Protein AF-W4LY08-F1 (afdb_monomer_lite)

Sequence (299 aa):
MLPADIDEPLLIDAHLRKEWGTWKTGLGLQMGVMNPPFSLEHNGPAWTPRYTLSPSVLNSWLWEEGRLVGLEIEWWRTVASGWRVNLLGGMGFGPDQFGHLLAVRGWVYSDFLSGINSNLPLPNSDPDVPVFDERDHRPAVYFWLTLRDPHKLGSLRLGYFDNLGDQSTFGVWHTRLGTVGLTLHPFSKLDIITQYMIGEALHDPCPCDVRFQAVYVLLSLHHRGHRLSARYDWFRTRDLDRPPDYRDRGDGVTLAYLFEVGLHHRFAVEYIVVDSHHDQPFNAEPSSDGWQVSYRFRY

pLDDT: mean 89.08, std 12.65, range [33.78, 98.62]

Radius of gyration: 19.64 Å; chains: 1; bounding box: 47×40×58 Å

Foldseek 3Di:
DPDPPPPDDFAQDDKDKDWDDDPAWTKMKMFFKDQDPQDPQQPDPVSQGDAFRWDFLVVQLSQAQGIWGWMKMKIWHQDPQRKIKIKMKIKGAFNQLRCVQCLQVNTDTDSDGGGQQDFQDGPPPDDTHRSGDGFPPQIKIKMKMKIADNVNQKIKMKMKIWRVWDQVTPNGKTKIKIKIKMWGCNDVFKIKIKMKMWIWIDHPPDQSTKTKIKMKIKIWGDDDQKIWMKMKMWIAIWRPRDPPTGAKTKMKMKIKIWGDDDPFKIKMKMKMKMAMDGPDPPDPPGIDIDIDIDIGTDD

Secondary structure (DSSP, 8-state):
---TTTTSPP---EEEEEEEE-SSEEEEEEEEEE--TT-SS--SGGG--SS-SSPPHHHHHHHHH--EEEEEEEEEEE-TTS-EEEEEEEEEE-BTTTTHHHHHH----------TT-EEPPGGGPPPEESSB-SS---EEEEEEEEE-TTSSEEEEEEEEE----TTSTT-EEEEEEEEEEEEEEETTEEEEEEEEEEEEEESSSS--EEEEEEEEEEEEEETTEEEEEEEEEEEEEESSSSS--SEEEEEEEEEEEEEETTTEEEEEEEEEEEEEE-STT----EEEEEEEEEEE--

Structure (mmCIF, N/CA/C/O backbone):
data_AF-W4LY08-F1
#
_entry.id   AF-W4LY08-F1
#
loop_
_atom_site.group_PDB
_atom_site.id
_atom_site.type_symbol
_atom_site.label_atom_id
_atom_site.label_alt_id
_atom_site.label_comp_id
_atom_site.label_asym_id
_atom_site.label_entity_id
_atom_site.label_seq_id
_atom_site.pdbx_PDB_ins_code
_atom_site.Cartn_x
_atom_site.Cartn_y
_atom_site.Cartn_z
_atom_site.occupancy
_atom_site.B_iso_or_equiv
_atom_site.auth_seq_id
_atom_site.auth_comp_id
_atom_site.auth_asym_id
_atom_site.auth_atom_id
_atom_site.pdbx_PDB_model_num
ATOM 1 N N . MET A 1 1 ? 2.186 -18.460 -18.775 1.00 34.38 1 MET A N 1
ATOM 2 C CA . MET A 1 1 ? 3.424 -19.164 -18.382 1.00 34.38 1 MET A CA 1
ATOM 3 C C . MET A 1 1 ? 3.422 -19.156 -16.864 1.00 34.38 1 MET A C 1
ATOM 5 O O . MET A 1 1 ? 3.268 -18.077 -16.313 1.00 34.38 1 MET A O 1
ATOM 9 N N . LEU A 1 2 ? 3.405 -20.309 -16.191 1.00 33.78 2 LEU A N 1
ATOM 10 C CA . LEU A 1 2 ? 3.525 -20.321 -14.725 1.00 33.78 2 LEU A CA 1
ATOM 11 C C . LEU A 1 2 ? 4.946 -19.832 -14.378 1.00 33.78 2 LEU A C 1
ATOM 13 O O . LEU A 1 2 ? 5.870 -20.292 -15.054 1.00 33.78 2 LEU A O 1
ATOM 17 N N . PRO A 1 3 ? 5.136 -18.906 -13.420 1.00 42.84 3 PRO A N 1
ATOM 18 C CA . PRO A 1 3 ? 6.469 -18.440 -13.040 1.00 42.84 3 PRO A CA 1
ATOM 19 C C . PRO A 1 3 ? 7.335 -19.618 -12.584 1.00 42.84 3 PRO A C 1
ATOM 21 O O . PRO A 1 3 ? 6.825 -20.557 -11.973 1.00 42.84 3 PRO A O 1
ATOM 24 N N . ALA A 1 4 ? 8.633 -19.573 -12.880 1.00 49.47 4 ALA A N 1
ATOM 25 C CA . ALA A 1 4 ? 9.588 -20.642 -12.576 1.00 49.47 4 ALA A CA 1
ATOM 26 C C . ALA A 1 4 ? 9.877 -20.830 -11.066 1.00 49.47 4 ALA A C 1
ATOM 28 O O . ALA A 1 4 ? 10.565 -21.776 -10.697 1.00 49.47 4 ALA A O 1
ATOM 29 N N . ASP A 1 5 ? 9.303 -19.991 -10.197 1.00 51.28 5 ASP A N 1
ATOM 30 C CA . ASP A 1 5 ? 9.665 -19.861 -8.776 1.00 51.28 5 ASP A CA 1
ATOM 31 C C . ASP A 1 5 ? 8.765 -20.647 -7.795 1.00 51.28 5 ASP A C 1
ATOM 33 O O . ASP A 1 5 ? 8.753 -20.365 -6.599 1.00 51.28 5 ASP A O 1
ATOM 37 N N . ILE A 1 6 ? 7.986 -21.643 -8.242 1.00 53.31 6 ILE A N 1
ATOM 38 C CA . ILE A 1 6 ? 7.051 -22.366 -7.342 1.00 53.31 6 ILE A CA 1
ATOM 39 C C . ILE A 1 6 ? 7.789 -23.259 -6.310 1.00 53.31 6 ILE A C 1
ATOM 41 O O . ILE A 1 6 ? 7.186 -23.675 -5.320 1.00 53.31 6 ILE A O 1
ATOM 45 N N . ASP A 1 7 ? 9.091 -23.513 -6.487 1.00 58.72 7 ASP A N 1
ATOM 46 C CA . ASP A 1 7 ? 9.844 -24.476 -5.668 1.00 58.72 7 ASP A CA 1
ATOM 47 C C . ASP A 1 7 ? 10.716 -23.856 -4.556 1.00 58.72 7 ASP A C 1
ATOM 49 O O . ASP A 1 7 ? 11.193 -24.589 -3.684 1.00 58.72 7 ASP A O 1
ATOM 53 N N . GLU A 1 8 ? 10.902 -22.530 -4.515 1.00 77.50 8 GLU A N 1
ATOM 54 C CA . GLU A 1 8 ? 11.700 -21.874 -3.468 1.00 77.50 8 GLU A CA 1
ATOM 55 C C . GLU A 1 8 ? 10.827 -21.185 -2.404 1.00 77.50 8 GLU A C 1
ATOM 57 O O . GLU A 1 8 ? 9.847 -20.508 -2.724 1.00 77.50 8 GLU A O 1
ATOM 62 N N . PRO A 1 9 ? 11.155 -21.320 -1.103 1.00 86.19 9 PRO A N 1
ATOM 63 C CA . PRO A 1 9 ? 10.426 -20.613 -0.061 1.00 86.19 9 PRO A CA 1
ATOM 64 C C . PRO A 1 9 ? 10.615 -19.097 -0.207 1.00 86.19 9 PRO A C 1
ATOM 66 O O . PRO A 1 9 ? 11.736 -18.586 -0.207 1.00 86.19 9 PRO A O 1
ATOM 69 N N . LEU A 1 10 ? 9.503 -18.364 -0.270 1.00 88.25 10 LEU A N 1
ATOM 70 C CA . LEU A 1 10 ? 9.517 -16.904 -0.307 1.00 88.25 10 LEU A CA 1
ATOM 71 C C . LEU A 1 10 ? 9.756 -16.323 1.092 1.00 88.25 10 LEU A C 1
ATOM 73 O O . LEU A 1 10 ? 9.004 -16.588 2.036 1.00 88.25 10 LEU A O 1
ATOM 77 N N . LEU A 1 11 ? 10.778 -15.480 1.222 1.00 90.25 11 LEU A N 1
ATOM 78 C CA . LEU A 1 11 ? 11.044 -14.714 2.434 1.00 90.25 11 LEU A CA 1
ATOM 79 C C . LEU A 1 11 ? 10.241 -13.407 2.398 1.00 90.25 11 LEU A C 1
ATOM 81 O O . LEU A 1 11 ? 10.675 -12.401 1.841 1.00 90.25 11 LEU A O 1
ATOM 85 N N . ILE A 1 12 ? 9.044 -13.444 2.985 1.00 87.44 12 ILE A N 1
ATOM 86 C CA . ILE A 1 12 ? 8.109 -12.304 3.018 1.00 87.44 12 ILE A CA 1
ATOM 87 C C . ILE A 1 12 ? 8.498 -11.269 4.077 1.00 87.44 12 ILE A C 1
ATOM 89 O O . ILE A 1 12 ? 8.365 -10.066 3.864 1.00 87.44 12 ILE A O 1
ATOM 93 N N . ASP A 1 13 ? 8.908 -11.741 5.252 1.00 87.88 13 ASP A N 1
ATOM 94 C CA . ASP A 1 13 ? 9.140 -10.906 6.424 1.00 87.88 13 ASP A CA 1
ATOM 95 C C . ASP A 1 13 ? 10.078 -11.636 7.397 1.00 87.88 13 ASP A C 1
ATOM 97 O O . ASP A 1 13 ? 9.893 -12.823 7.682 1.00 87.88 13 ASP A O 1
ATOM 101 N N . ALA A 1 14 ? 11.089 -10.931 7.899 1.00 92.75 14 ALA A N 1
ATOM 102 C CA . ALA A 1 14 ? 11.988 -11.407 8.943 1.00 92.75 14 ALA A CA 1
ATOM 103 C C . ALA A 1 14 ? 12.613 -10.213 9.656 1.00 92.75 14 ALA A C 1
ATOM 105 O O . ALA A 1 14 ? 13.552 -9.595 9.152 1.00 92.75 14 ALA A O 1
ATOM 106 N N . HIS A 1 15 ? 12.121 -9.912 10.855 1.00 94.25 15 HIS A N 1
ATOM 107 C CA . HIS A 1 15 ? 12.574 -8.760 11.618 1.00 94.25 15 HIS A CA 1
ATOM 108 C C . HIS A 1 15 ? 12.722 -9.047 13.111 1.00 94.25 15 HIS A C 1
ATOM 110 O O . HIS A 1 15 ? 12.081 -9.926 13.689 1.00 94.25 15 HIS A O 1
ATOM 116 N N . LEU A 1 16 ? 13.558 -8.239 13.755 1.00 96.75 16 LEU A N 1
ATOM 117 C CA . LEU A 1 16 ? 13.654 -8.121 15.202 1.00 96.75 16 LEU A CA 1
ATOM 118 C C . LEU A 1 16 ? 13.025 -6.799 15.612 1.00 96.75 16 LEU A C 1
ATOM 120 O O . LEU A 1 16 ? 13.393 -5.752 15.084 1.00 96.75 16 LEU A O 1
ATOM 124 N N . ARG A 1 17 ? 12.104 -6.838 16.575 1.00 96.19 17 ARG A N 1
ATOM 125 C CA . ARG A 1 17 ? 11.443 -5.648 17.113 1.00 96.19 17 ARG A CA 1
ATOM 126 C C . ARG A 1 17 ? 11.619 -5.577 18.621 1.00 96.19 17 ARG A C 1
ATOM 128 O O . ARG A 1 17 ? 11.417 -6.562 19.330 1.00 96.19 17 ARG A O 1
ATOM 135 N N . LYS A 1 18 ? 11.975 -4.396 19.116 1.00 98.06 18 LYS A N 1
ATOM 136 C CA . LYS A 1 18 ? 12.048 -4.085 20.541 1.00 98.06 18 LYS A CA 1
ATOM 137 C C . LYS A 1 18 ? 11.231 -2.843 20.841 1.00 98.06 18 LYS A C 1
ATOM 139 O O . LYS A 1 18 ? 11.389 -1.818 20.192 1.00 98.06 18 LYS A O 1
ATOM 144 N N . GLU A 1 19 ? 10.391 -2.940 21.861 1.00 98.06 19 GLU A N 1
ATOM 145 C CA . GLU A 1 19 ? 9.530 -1.852 22.308 1.00 98.06 19 GLU A CA 1
ATOM 146 C C . GLU A 1 19 ? 9.853 -1.448 23.744 1.00 98.06 19 GLU A C 1
ATOM 148 O O . GLU A 1 19 ? 10.171 -2.278 24.599 1.00 98.06 19 GLU A O 1
ATOM 153 N N . TRP A 1 20 ? 9.732 -0.154 24.011 1.00 98.50 20 TRP A N 1
ATOM 154 C CA . TRP A 1 20 ? 9.870 0.449 25.325 1.00 98.50 20 TRP A CA 1
ATOM 155 C C . TRP A 1 20 ? 8.662 1.331 25.618 1.00 98.50 20 TRP A C 1
ATOM 157 O O . TRP A 1 20 ? 8.203 2.083 24.761 1.00 98.50 20 TRP A O 1
ATOM 167 N N . GLY A 1 21 ? 8.190 1.307 26.863 1.00 97.56 21 GLY A N 1
ATOM 168 C CA . GLY A 1 21 ? 7.128 2.187 27.342 1.00 97.56 21 GLY A CA 1
ATOM 169 C C . GLY A 1 21 ? 5.846 1.442 27.698 1.00 97.56 21 GLY A C 1
ATOM 170 O O . GLY A 1 21 ? 5.868 0.346 28.247 1.00 97.56 21 GLY A O 1
ATOM 171 N N . THR A 1 22 ? 4.714 2.090 27.452 1.00 96.50 22 THR A N 1
ATOM 172 C CA . THR A 1 22 ? 3.372 1.633 27.828 1.00 96.50 22 THR A CA 1
ATOM 173 C C . THR A 1 22 ? 2.423 1.754 26.643 1.00 96.50 22 THR A C 1
ATOM 175 O O . THR A 1 22 ? 2.733 2.386 25.635 1.00 96.50 22 THR A O 1
ATOM 178 N N . TRP A 1 23 ? 1.194 1.268 26.797 1.00 91.00 23 TRP A N 1
ATOM 179 C CA . TRP A 1 23 ? 0.143 1.467 25.797 1.00 91.00 23 TRP A CA 1
ATOM 180 C C . TRP A 1 23 ? -0.169 2.949 25.503 1.00 91.00 23 TRP A C 1
ATOM 182 O O . TRP A 1 23 ? -0.670 3.261 24.423 1.00 91.00 23 TRP A O 1
ATOM 192 N N . LYS A 1 24 ? 0.115 3.864 26.448 1.00 95.69 24 LYS A N 1
ATOM 193 C CA . LYS A 1 24 ? -0.101 5.310 26.278 1.00 95.69 24 LYS A CA 1
ATOM 194 C C . LYS A 1 24 ? 1.059 6.010 25.604 1.00 95.69 24 LYS A C 1
ATOM 196 O O . LYS A 1 24 ? 0.833 7.021 24.962 1.00 95.69 24 LYS A O 1
ATOM 201 N N . THR A 1 25 ? 2.289 5.570 25.813 1.00 98.19 25 THR A N 1
ATOM 202 C CA . THR A 1 25 ? 3.461 6.250 25.261 1.00 98.19 25 THR A CA 1
ATOM 203 C C . THR A 1 25 ? 4.625 5.294 25.193 1.00 98.19 25 THR A C 1
ATOM 205 O O . THR A 1 25 ? 4.840 4.541 26.143 1.00 98.19 25 THR A O 1
ATOM 208 N N . GLY A 1 26 ? 5.393 5.358 24.117 1.00 98.31 26 GLY A N 1
ATOM 209 C CA . GLY A 1 26 ? 6.552 4.499 23.969 1.00 98.31 26 GLY A CA 1
ATOM 210 C C . GLY A 1 26 ? 7.293 4.701 22.662 1.00 98.31 26 GLY A C 1
ATOM 211 O O . GLY A 1 26 ? 6.968 5.594 21.876 1.00 98.31 26 GLY A O 1
ATOM 212 N N . LEU A 1 27 ? 8.320 3.878 22.506 1.00 98.56 27 LEU A N 1
ATOM 213 C CA . LEU A 1 27 ? 9.231 3.839 21.378 1.00 98.56 27 LEU A CA 1
ATOM 214 C C . LEU A 1 27 ? 9.392 2.382 20.938 1.00 98.56 27 LEU A C 1
ATOM 216 O O . LEU A 1 27 ? 9.514 1.496 21.781 1.00 98.56 27 LEU A O 1
ATOM 220 N N . GLY A 1 28 ? 9.418 2.140 19.639 1.00 98.12 28 GLY A N 1
ATOM 221 C CA . GLY A 1 28 ? 9.710 0.865 19.010 1.00 98.12 28 GLY A CA 1
ATOM 222 C C . GLY A 1 28 ? 10.907 1.030 18.089 1.00 98.12 28 GLY A C 1
ATOM 223 O O . GLY A 1 28 ? 11.038 2.052 17.422 1.00 98.12 28 GLY A O 1
ATOM 224 N N . LEU A 1 29 ? 11.782 0.036 18.077 1.00 98.06 29 LEU A N 1
ATOM 225 C CA . LEU A 1 29 ? 12.851 -0.108 17.100 1.00 98.06 29 LEU A CA 1
ATOM 226 C C . LEU A 1 29 ? 12.673 -1.463 16.426 1.00 98.06 29 LEU A C 1
ATOM 228 O O . LEU A 1 29 ? 12.531 -2.475 17.118 1.00 98.06 29 LEU A O 1
ATOM 232 N N . GLN A 1 30 ? 12.699 -1.477 15.103 1.00 96.44 30 GLN A N 1
ATOM 233 C CA . GLN A 1 30 ? 12.608 -2.684 14.298 1.00 96.44 30 GLN A CA 1
ATOM 234 C C . GLN A 1 30 ? 13.731 -2.716 13.265 1.00 96.44 30 GLN A C 1
ATOM 236 O O . GLN A 1 30 ? 14.136 -1.672 12.759 1.00 96.44 30 GLN A O 1
ATOM 241 N N . MET A 1 31 ? 14.252 -3.909 12.980 1.00 97.31 31 MET A N 1
ATOM 242 C CA . MET A 1 31 ? 15.250 -4.122 11.936 1.00 97.31 31 MET A CA 1
ATOM 243 C C . MET A 1 31 ? 15.051 -5.451 11.218 1.00 97.31 31 MET A C 1
ATOM 245 O O . MET A 1 31 ? 14.723 -6.440 11.876 1.00 97.31 31 MET A O 1
ATOM 249 N N . GLY A 1 32 ? 15.301 -5.496 9.911 1.00 96.31 32 GLY A N 1
ATOM 250 C CA . GLY A 1 32 ? 15.233 -6.723 9.115 1.00 96.31 32 GLY A CA 1
ATOM 251 C C . GLY A 1 32 ? 14.587 -6.527 7.747 1.00 96.31 32 GLY A C 1
ATOM 252 O O . GLY A 1 32 ? 14.614 -5.425 7.206 1.00 96.31 32 GLY A O 1
ATOM 253 N N . VAL A 1 33 ? 14.031 -7.610 7.200 1.00 93.88 33 VAL A N 1
ATOM 254 C CA . VAL A 1 33 ? 13.233 -7.627 5.965 1.00 93.88 33 VAL A CA 1
ATOM 255 C C . VAL A 1 33 ? 11.841 -7.116 6.288 1.00 93.88 33 VAL A C 1
ATOM 257 O O . VAL A 1 33 ? 11.175 -7.679 7.156 1.00 93.88 33 VAL A O 1
ATOM 260 N N . MET A 1 34 ? 11.427 -6.033 5.637 1.00 87.38 34 MET A N 1
ATOM 261 C CA . MET A 1 34 ? 10.241 -5.267 6.008 1.00 87.38 34 MET A CA 1
ATOM 262 C C . MET A 1 34 ? 9.459 -4.833 4.768 1.00 87.38 34 MET A C 1
ATOM 264 O O . MET A 1 34 ? 10.015 -4.633 3.687 1.00 87.38 34 MET A O 1
ATOM 268 N N . ASN A 1 35 ? 8.154 -4.659 4.962 1.00 83.94 35 ASN A N 1
ATOM 269 C CA . ASN A 1 35 ? 7.231 -4.142 3.959 1.00 83.94 35 ASN A CA 1
ATOM 270 C C . ASN A 1 35 ? 6.914 -2.684 4.298 1.00 83.94 35 ASN A C 1
ATOM 272 O O . ASN A 1 35 ? 6.545 -2.428 5.450 1.00 83.94 35 ASN A O 1
ATOM 276 N N . PRO A 1 36 ? 6.990 -1.735 3.346 1.00 78.25 36 PRO A N 1
ATOM 277 C CA . PRO A 1 36 ? 6.554 -0.370 3.594 1.00 78.25 36 PRO A CA 1
ATOM 278 C C . PRO A 1 36 ? 5.115 -0.357 4.152 1.00 78.25 36 PRO A C 1
ATOM 280 O O . PRO A 1 36 ? 4.197 -0.876 3.505 1.00 78.25 36 PRO A O 1
ATOM 283 N N . PRO A 1 37 ? 4.864 0.223 5.343 1.00 82.00 37 PRO A N 1
ATOM 284 C CA . PRO A 1 37 ? 3.612 0.042 6.091 1.00 82.00 37 PRO A CA 1
ATOM 285 C C . PRO A 1 37 ? 2.448 0.905 5.565 1.00 82.00 37 PRO A C 1
ATOM 287 O O . PRO A 1 37 ? 1.593 1.374 6.324 1.00 82.00 37 PRO A O 1
ATOM 290 N N . PHE A 1 38 ? 2.401 1.144 4.256 1.00 87.81 38 PHE A N 1
ATOM 291 C CA . PHE A 1 38 ? 1.435 2.039 3.623 1.00 87.81 38 PHE A CA 1
ATOM 292 C C . PHE A 1 38 ? 0.074 1.395 3.378 1.00 87.81 38 PHE A C 1
ATOM 294 O O . PHE A 1 38 ? -0.929 2.102 3.326 1.00 87.81 38 PHE A O 1
ATOM 301 N N . SER A 1 39 ? 0.005 0.071 3.266 1.00 90.94 39 SER A N 1
ATOM 302 C CA . SER A 1 39 ? -1.245 -0.631 2.971 1.00 90.94 39 SER A CA 1
ATOM 303 C C . SER A 1 39 ? -2.232 -0.596 4.143 1.00 90.94 39 SER A C 1
ATOM 305 O O . SER A 1 39 ? -1.884 -0.882 5.292 1.00 90.94 39 SER A O 1
ATOM 307 N N . LEU A 1 40 ? -3.497 -0.268 3.857 1.00 92.19 40 LEU A N 1
ATOM 308 C CA . LEU A 1 40 ? -4.592 -0.376 4.835 1.00 92.19 40 LEU A CA 1
ATOM 309 C C . LEU A 1 40 ? -5.350 -1.709 4.755 1.00 92.19 40 LEU A C 1
ATOM 311 O O . LEU A 1 40 ? -6.069 -2.060 5.695 1.00 92.19 40 LEU A O 1
ATOM 315 N N . GLU A 1 41 ? -5.214 -2.443 3.649 1.00 90.19 41 GLU A N 1
ATOM 316 C CA . GLU A 1 41 ? -5.999 -3.656 3.382 1.00 90.19 41 GLU A CA 1
ATOM 317 C C . GLU A 1 41 ? -5.316 -4.933 3.880 1.00 90.19 41 GLU A C 1
ATOM 319 O O . GLU A 1 41 ? -5.997 -5.873 4.297 1.00 90.19 41 GLU A O 1
ATOM 324 N N . HIS A 1 42 ? -3.983 -4.939 3.908 1.00 85.69 42 HIS A N 1
ATOM 325 C CA . HIS A 1 42 ? -3.150 -6.075 4.310 1.00 85.69 42 HIS A CA 1
ATOM 326 C C . HIS A 1 42 ? -2.964 -6.108 5.830 1.00 85.69 42 HIS A C 1
ATOM 328 O O . HIS A 1 42 ? -1.876 -5.920 6.366 1.00 85.69 42 HIS A O 1
ATOM 334 N N . ASN A 1 43 ? -4.074 -6.276 6.548 1.00 82.31 43 ASN A N 1
ATOM 335 C CA . ASN A 1 43 ? -4.115 -6.240 8.012 1.00 82.31 43 ASN A CA 1
ATOM 336 C C . ASN A 1 43 ? -4.481 -7.593 8.655 1.00 82.31 43 ASN A C 1
ATOM 338 O O . ASN A 1 43 ? -4.729 -7.658 9.862 1.00 82.31 43 ASN A O 1
ATOM 342 N N . GLY A 1 44 ? -4.547 -8.665 7.858 1.00 76.81 44 GLY A N 1
ATOM 343 C CA . GLY A 1 44 ? -4.769 -10.030 8.323 1.00 76.81 44 GLY A CA 1
ATOM 344 C C . GLY A 1 44 ? -3.476 -10.783 8.669 1.00 76.81 44 GLY A C 1
ATOM 345 O O . GLY A 1 44 ? -2.373 -10.263 8.500 1.00 76.81 44 GLY A O 1
ATOM 346 N N . PRO A 1 45 ? -3.594 -12.038 9.146 1.00 71.94 45 PRO A N 1
ATOM 347 C CA . PRO A 1 45 ? -2.444 -12.910 9.378 1.00 71.94 45 PRO A CA 1
ATOM 348 C C . PRO A 1 45 ? -1.627 -13.103 8.100 1.00 71.94 45 PRO A C 1
ATOM 350 O O . PRO A 1 45 ? -2.218 -13.234 7.021 1.00 71.94 45 PRO A O 1
ATOM 353 N N . ALA A 1 46 ? -0.297 -13.134 8.240 1.00 74.12 46 ALA A N 1
ATOM 354 C CA . ALA A 1 46 ? 0.647 -13.192 7.120 1.00 74.12 46 ALA A CA 1
ATOM 355 C C . ALA A 1 46 ? 0.340 -12.138 6.043 1.00 74.12 46 ALA A C 1
ATOM 357 O O . ALA A 1 46 ? 0.381 -12.426 4.853 1.00 74.12 46 ALA A O 1
ATOM 358 N N . TRP A 1 47 ? -0.062 -10.941 6.485 1.00 76.81 47 TRP A N 1
ATOM 359 C CA . TRP A 1 47 ? -0.371 -9.799 5.629 1.00 76.81 47 TRP A CA 1
ATOM 360 C C . TRP A 1 47 ? -1.537 -10.014 4.656 1.00 76.81 47 TRP A C 1
ATOM 362 O O . TRP A 1 47 ? -1.776 -9.191 3.788 1.00 76.81 47 TRP A O 1
ATOM 372 N N . THR A 1 48 ? -2.344 -11.064 4.822 1.00 81.50 48 THR A N 1
ATOM 373 C CA . THR A 1 48 ? -3.463 -11.320 3.902 1.00 81.50 48 THR A CA 1
ATOM 374 C C . THR A 1 48 ? -4.561 -10.247 3.996 1.00 81.50 48 THR A C 1
ATOM 376 O O . THR A 1 48 ? -4.868 -9.781 5.104 1.00 81.50 48 THR A O 1
ATOM 379 N N . PRO A 1 49 ? -5.214 -9.880 2.875 1.00 85.00 49 PRO A N 1
ATOM 380 C CA . PRO A 1 49 ? -6.372 -9.000 2.905 1.00 85.00 49 PRO A CA 1
ATOM 381 C C . PRO A 1 49 ? -7.493 -9.546 3.798 1.00 85.00 49 PRO A C 1
ATOM 383 O O . PRO A 1 49 ? -7.835 -10.737 3.808 1.00 85.00 49 PRO A O 1
ATOM 386 N N . ARG A 1 50 ? -8.077 -8.662 4.610 1.00 86.38 50 ARG A N 1
ATOM 387 C CA . ARG A 1 50 ? -9.162 -9.033 5.535 1.00 86.38 50 ARG A CA 1
ATOM 388 C C . ARG A 1 50 ? -10.546 -8.925 4.905 1.00 86.38 50 ARG A C 1
ATOM 390 O O . ARG A 1 50 ? -11.440 -9.692 5.272 1.00 86.38 50 ARG A O 1
ATOM 397 N N . TYR A 1 51 ? -10.728 -7.947 4.023 1.00 91.81 51 TYR A N 1
ATOM 398 C CA . TYR A 1 51 ? -12.039 -7.512 3.537 1.00 91.81 51 TYR A CA 1
ATOM 399 C C . TYR A 1 51 ? -12.469 -8.193 2.237 1.00 91.81 51 TYR A C 1
ATOM 401 O O . TYR A 1 51 ? -13.665 -8.386 2.032 1.00 91.81 51 TYR A O 1
ATOM 409 N N . THR A 1 52 ? -11.505 -8.569 1.412 1.00 93.06 52 THR A N 1
ATOM 410 C CA . THR A 1 52 ? -11.624 -9.122 0.057 1.00 93.06 52 THR A CA 1
ATOM 411 C C . THR A 1 52 ? -10.606 -10.262 -0.083 1.00 93.06 52 THR A C 1
ATOM 413 O O . THR A 1 52 ? -9.845 -10.511 0.860 1.00 93.06 52 THR A O 1
ATOM 416 N N . LEU A 1 53 ? -10.620 -10.995 -1.197 1.00 91.38 53 LEU A N 1
ATOM 417 C CA . LEU A 1 53 ? -9.542 -11.923 -1.551 1.00 91.38 53 LEU A CA 1
ATOM 418 C C . LEU A 1 53 ? -8.380 -11.153 -2.173 1.00 91.38 53 LEU A C 1
ATOM 420 O O . LEU A 1 53 ? -7.266 -11.238 -1.657 1.00 91.38 53 LEU A O 1
ATOM 424 N N . SER A 1 54 ? -8.677 -10.316 -3.166 1.00 92.75 54 SER A N 1
ATOM 425 C CA . SER A 1 54 ? -7.695 -9.453 -3.816 1.00 92.75 54 SER A CA 1
ATOM 426 C C . SER A 1 54 ? -7.667 -8.058 -3.177 1.00 92.75 54 SER A C 1
ATOM 428 O O . SER A 1 54 ? -8.726 -7.469 -2.900 1.00 92.75 54 SER A O 1
ATOM 430 N N . PRO A 1 55 ? -6.488 -7.471 -2.923 1.00 94.31 55 PRO A N 1
ATOM 431 C CA . PRO A 1 55 ? -6.375 -6.078 -2.499 1.00 94.31 55 PRO A CA 1
ATOM 432 C C . PRO A 1 55 ? -6.707 -5.101 -3.642 1.00 94.31 55 PRO A C 1
ATOM 434 O O . PRO A 1 55 ? -6.962 -5.515 -4.771 1.00 94.31 55 PRO A O 1
ATOM 437 N N . SER A 1 56 ? -6.776 -3.800 -3.338 1.00 95.81 56 SER A N 1
ATOM 438 C CA . SER A 1 56 ? -6.900 -2.743 -4.358 1.00 95.81 56 SER A CA 1
ATOM 439 C C . SER A 1 56 ? -5.725 -2.781 -5.321 1.00 95.81 56 SER A C 1
ATOM 441 O O . SER A 1 56 ? -4.672 -3.320 -4.983 1.00 95.81 56 SER A O 1
ATOM 443 N N . VAL A 1 57 ? -5.840 -2.132 -6.478 1.00 94.75 57 VAL A N 1
ATOM 444 C CA . VAL A 1 57 ? -4.706 -2.034 -7.416 1.00 94.75 57 VAL A CA 1
ATOM 445 C C . VAL A 1 57 ? -3.476 -1.382 -6.773 1.00 94.75 57 VAL A C 1
ATOM 447 O O . VAL A 1 57 ? -2.348 -1.825 -6.980 1.00 94.75 57 VAL A O 1
ATOM 450 N N . LEU A 1 58 ? -3.687 -0.386 -5.900 1.00 95.25 58 LEU A N 1
ATOM 451 C CA . LEU A 1 58 ? -2.588 0.304 -5.222 1.00 95.25 58 LEU A CA 1
ATOM 452 C C . LEU A 1 58 ? -1.925 -0.565 -4.158 1.00 95.25 58 LEU A C 1
ATOM 454 O O . LEU A 1 58 ? -0.704 -0.559 -4.024 1.00 95.25 58 LEU A O 1
ATOM 458 N N . ASN A 1 59 ? -2.720 -1.342 -3.421 1.00 94.75 59 ASN A N 1
ATOM 459 C CA . ASN A 1 59 ? -2.179 -2.278 -2.449 1.00 94.75 59 ASN A CA 1
ATOM 460 C C . ASN A 1 59 ? -1.694 -3.578 -3.105 1.00 94.75 59 ASN A C 1
ATOM 462 O O . ASN A 1 59 ? -0.902 -4.261 -2.484 1.00 94.75 59 ASN A O 1
ATOM 466 N N . SER A 1 60 ? -2.093 -3.913 -4.330 1.00 93.88 60 SER A N 1
ATOM 467 C CA . SER A 1 60 ? -1.473 -4.999 -5.102 1.00 93.88 60 SER A CA 1
ATOM 468 C C . SER A 1 60 ? -0.023 -4.622 -5.412 1.00 93.88 60 SER A C 1
ATOM 470 O O . SER A 1 60 ? 0.905 -5.300 -4.985 1.00 93.88 60 SER A O 1
ATOM 472 N N . TRP A 1 61 ? 0.182 -3.445 -6.011 1.00 94.19 61 TRP A N 1
ATOM 473 C CA . TRP A 1 61 ? 1.510 -2.957 -6.386 1.00 94.19 61 TRP A CA 1
ATOM 474 C C . TRP A 1 61 ? 2.486 -2.829 -5.204 1.00 94.19 61 TRP A C 1
ATOM 476 O O . TRP A 1 61 ? 3.608 -3.332 -5.268 1.00 94.19 61 TRP A O 1
ATOM 486 N N . LEU A 1 62 ? 2.053 -2.220 -4.088 1.00 92.94 62 LEU A N 1
ATOM 487 C CA . LEU A 1 62 ? 2.886 -2.113 -2.879 1.00 92.94 62 LEU A CA 1
ATOM 488 C C . LEU A 1 62 ? 3.380 -3.479 -2.381 1.00 92.94 62 LEU A C 1
ATOM 490 O O . LEU A 1 62 ? 4.445 -3.564 -1.774 1.00 92.94 62 LEU A O 1
ATOM 494 N N . TRP A 1 63 ? 2.595 -4.533 -2.594 1.00 89.19 63 TRP A N 1
ATOM 495 C CA . TRP A 1 63 ? 2.905 -5.877 -2.125 1.00 89.19 63 TRP A CA 1
ATOM 496 C C . TRP A 1 63 ? 3.654 -6.727 -3.140 1.00 89.19 63 TRP A C 1
ATOM 498 O O . TRP A 1 63 ? 4.313 -7.675 -2.721 1.00 89.19 63 TRP A O 1
ATOM 508 N N . GLU A 1 64 ? 3.611 -6.373 -4.419 1.00 92.00 64 GLU A N 1
ATOM 509 C CA . GLU A 1 64 ? 4.424 -6.997 -5.457 1.00 92.00 64 GLU A CA 1
ATOM 510 C C . GLU A 1 64 ? 5.864 -6.474 -5.426 1.00 92.00 64 GLU A C 1
ATOM 512 O O . GLU A 1 64 ? 6.788 -7.280 -5.441 1.00 92.00 64 GLU A O 1
ATOM 517 N N . GLU A 1 65 ? 6.082 -5.162 -5.300 1.00 92.81 65 GLU A N 1
ATOM 518 C CA . GLU A 1 65 ? 7.438 -4.588 -5.403 1.00 92.81 65 GLU A CA 1
ATOM 519 C C . GLU A 1 65 ? 8.013 -4.042 -4.087 1.00 92.81 65 GLU A C 1
ATOM 521 O O . GLU A 1 65 ? 9.221 -3.872 -3.956 1.00 92.81 65 GLU A O 1
ATOM 526 N N . GLY A 1 66 ? 7.177 -3.726 -3.096 1.00 89.75 66 GLY A N 1
ATOM 527 C CA . GLY A 1 66 ? 7.621 -3.016 -1.895 1.00 89.75 66 GLY A CA 1
ATOM 528 C C . GLY A 1 66 ? 8.327 -3.916 -0.882 1.00 89.75 66 GLY A C 1
ATOM 529 O O . GLY A 1 66 ? 7.714 -4.306 0.115 1.00 89.75 66 GLY A O 1
ATOM 530 N N . ARG A 1 67 ? 9.613 -4.219 -1.079 1.00 91.88 67 ARG A N 1
ATOM 531 C CA . ARG A 1 67 ? 10.466 -4.884 -0.076 1.00 91.88 67 ARG A CA 1
ATOM 532 C C . ARG A 1 67 ? 11.726 -4.075 0.186 1.00 91.88 67 ARG A C 1
ATOM 534 O O . ARG A 1 67 ? 12.306 -3.491 -0.720 1.00 91.88 67 ARG A O 1
ATOM 541 N N . LEU A 1 68 ? 12.156 -4.062 1.442 1.00 93.56 68 LEU A N 1
ATOM 542 C CA . LEU A 1 68 ? 13.427 -3.462 1.837 1.00 93.56 68 LEU A CA 1
ATOM 543 C C . LEU A 1 68 ? 14.038 -4.199 3.023 1.00 93.56 68 LEU A C 1
ATOM 545 O O . LEU A 1 68 ? 13.338 -4.847 3.806 1.00 93.56 68 LEU A O 1
ATOM 549 N N . VAL A 1 69 ? 15.350 -4.047 3.178 1.00 96.62 69 VAL A N 1
ATOM 550 C CA . VAL A 1 69 ? 16.077 -4.452 4.385 1.00 96.62 69 VAL A CA 1
ATOM 551 C C . VAL A 1 69 ? 16.568 -3.208 5.089 1.00 96.62 69 VAL A C 1
ATOM 553 O O . VAL A 1 69 ? 17.326 -2.425 4.519 1.00 96.62 69 VAL A O 1
ATOM 556 N N . GLY A 1 70 ? 16.135 -3.008 6.330 1.00 96.44 70 GLY A N 1
ATOM 557 C CA . GLY A 1 70 ? 16.345 -1.718 6.961 1.00 96.44 70 GLY A CA 1
ATOM 558 C C . GLY A 1 70 ? 16.070 -1.647 8.450 1.00 96.44 70 GLY A C 1
ATOM 559 O O . GLY A 1 70 ? 16.074 -2.646 9.172 1.00 96.44 70 GLY A O 1
ATOM 560 N N . LEU A 1 71 ? 15.878 -0.407 8.886 1.00 97.25 71 LEU A N 1
ATOM 561 C CA . LEU A 1 71 ? 15.609 0.011 10.252 1.00 97.25 71 LEU A CA 1
ATOM 562 C C . LEU A 1 71 ? 14.347 0.874 10.273 1.00 97.25 71 LEU A C 1
ATOM 564 O O . LEU A 1 71 ? 14.224 1.800 9.475 1.00 97.25 71 LEU A O 1
ATOM 568 N N . GLU A 1 72 ? 13.457 0.631 11.231 1.00 97.44 72 GLU A N 1
ATOM 569 C CA . GLU A 1 72 ? 12.320 1.499 11.547 1.00 97.44 72 GLU A CA 1
ATOM 570 C C . GLU A 1 72 ? 12.358 1.924 13.008 1.00 97.44 72 GLU A C 1
ATOM 572 O O . GLU A 1 72 ? 12.643 1.132 13.911 1.00 97.44 72 GLU A O 1
ATOM 577 N N . ILE A 1 73 ? 11.995 3.179 13.246 1.00 98.00 73 ILE A N 1
ATOM 578 C CA . ILE A 1 73 ? 11.738 3.719 14.573 1.00 98.00 73 ILE A CA 1
ATOM 579 C C . ILE A 1 73 ? 10.285 4.160 14.617 1.00 98.00 73 ILE A C 1
ATOM 581 O O . ILE A 1 73 ? 9.845 4.960 13.796 1.00 98.00 73 ILE A O 1
ATOM 585 N N . GLU A 1 74 ? 9.559 3.683 15.619 1.00 98.06 74 GLU A N 1
ATOM 586 C CA . GLU A 1 74 ? 8.173 4.040 15.880 1.00 98.06 74 GLU A CA 1
ATOM 587 C C . GLU A 1 74 ? 8.069 4.763 17.215 1.00 98.06 74 GLU A C 1
ATOM 589 O O . GLU A 1 74 ? 8.573 4.306 18.232 1.00 98.06 74 GLU A O 1
ATOM 594 N N . TRP A 1 75 ? 7.356 5.873 17.252 1.00 98.56 75 TRP A N 1
ATOM 595 C CA . TRP A 1 75 ? 6.971 6.560 18.469 1.00 98.56 75 TRP A CA 1
ATOM 596 C C . TRP A 1 75 ? 5.454 6.638 18.541 1.00 98.56 75 TRP A C 1
ATOM 598 O O . TRP A 1 75 ? 4.784 6.986 17.569 1.00 98.56 75 TRP A O 1
ATOM 608 N N . TRP A 1 76 ? 4.887 6.369 19.713 1.00 98.50 76 TRP A N 1
ATOM 609 C CA . TRP A 1 76 ? 3.457 6.552 19.939 1.00 98.50 76 TRP A CA 1
ATOM 610 C C . TRP A 1 76 ? 3.186 7.326 21.213 1.00 98.50 76 TRP A C 1
ATOM 612 O O . TRP A 1 76 ? 3.898 7.198 22.211 1.00 98.50 76 TRP A O 1
ATOM 622 N N . ARG A 1 77 ? 2.092 8.089 21.192 1.00 98.25 77 ARG A N 1
ATOM 623 C CA . ARG A 1 77 ? 1.573 8.790 22.360 1.00 98.25 77 ARG A CA 1
ATOM 624 C C . ARG A 1 77 ? 0.065 8.988 22.295 1.00 98.25 77 ARG A C 1
ATOM 626 O O . ARG A 1 77 ? -0.475 9.463 21.303 1.00 98.25 77 ARG A O 1
ATOM 633 N N . THR A 1 78 ? -0.604 8.705 23.401 1.00 98.06 78 THR A N 1
ATOM 634 C CA . THR A 1 78 ? -1.970 9.127 23.690 1.00 98.06 78 THR A CA 1
ATOM 635 C C . THR A 1 78 ? -1.899 10.450 24.440 1.00 98.06 78 THR A C 1
ATOM 637 O O . THR A 1 78 ? -1.357 10.518 25.548 1.00 98.06 78 THR A O 1
ATOM 640 N N . VAL A 1 79 ? -2.391 11.520 23.821 1.00 96.44 79 VAL A N 1
ATOM 641 C CA . VAL A 1 79 ? -2.400 12.862 24.420 1.00 96.44 79 VAL A CA 1
ATOM 642 C C . VAL A 1 79 ? -3.558 13.016 25.413 1.00 96.44 79 VAL A C 1
ATOM 644 O O . VAL A 1 79 ? -4.432 12.156 25.501 1.00 96.44 79 VAL A O 1
ATOM 647 N N . ALA A 1 80 ? -3.573 14.110 26.181 1.00 94.62 80 ALA A N 1
ATOM 648 C CA . ALA A 1 80 ? -4.566 14.331 27.240 1.00 94.62 80 ALA A CA 1
ATOM 649 C C . ALA A 1 80 ? -6.021 14.324 26.732 1.00 94.62 80 ALA A C 1
ATOM 651 O O . ALA A 1 80 ? -6.913 13.880 27.445 1.00 94.62 80 ALA A O 1
ATOM 652 N N . SER A 1 81 ? -6.251 14.744 25.483 1.00 94.75 81 SER A N 1
ATOM 653 C CA . SER A 1 81 ? -7.559 14.691 24.815 1.00 94.75 81 SER A CA 1
ATOM 654 C C . SER A 1 81 ? -7.989 13.279 24.384 1.00 94.75 81 SER A C 1
ATOM 656 O O . SER A 1 81 ? -9.046 13.121 23.783 1.00 94.75 81 SER A O 1
ATOM 658 N N . GLY A 1 82 ? -7.176 12.250 24.646 1.00 95.94 82 GLY A N 1
ATOM 659 C CA . GLY A 1 82 ? -7.450 10.851 24.309 1.00 95.94 82 GLY A CA 1
ATOM 660 C C . GLY A 1 82 ? -7.063 10.443 22.883 1.00 95.94 82 GLY A C 1
ATOM 661 O O . GLY A 1 82 ? -7.020 9.250 22.589 1.00 95.94 82 GLY A O 1
ATOM 662 N N . TRP A 1 83 ? -6.726 11.400 22.016 1.00 97.44 83 TRP A N 1
ATOM 663 C CA . TRP A 1 83 ? -6.194 11.117 20.683 1.00 97.44 83 TRP A CA 1
ATOM 664 C C . TRP A 1 83 ? -4.892 10.324 20.765 1.00 97.44 83 TRP A C 1
ATOM 666 O O . TRP A 1 83 ? -4.015 10.643 21.574 1.00 97.44 83 TRP A O 1
ATOM 676 N N . ARG A 1 84 ? -4.745 9.314 19.903 1.00 98.00 84 ARG A N 1
ATOM 677 C CA . ARG A 1 84 ? -3.503 8.543 19.782 1.00 98.00 84 ARG A CA 1
ATOM 678 C C . ARG A 1 84 ? -2.761 8.946 18.517 1.00 98.00 84 ARG A C 1
ATOM 680 O O . ARG A 1 84 ? -3.262 8.745 17.414 1.00 98.00 84 ARG A O 1
ATOM 687 N N . VAL A 1 85 ? -1.558 9.466 18.709 1.00 98.12 85 VAL A N 1
ATOM 688 C CA . VAL A 1 85 ? -0.600 9.807 17.662 1.00 98.12 85 VAL A CA 1
ATOM 689 C C . VAL A 1 85 ? 0.431 8.692 17.573 1.00 98.12 85 VAL A C 1
ATOM 691 O O . VAL A 1 85 ? 0.878 8.162 18.593 1.00 98.12 85 VAL A O 1
ATOM 694 N N . ASN A 1 86 ? 0.787 8.324 16.356 1.00 98.00 86 ASN A N 1
ATOM 695 C CA . ASN A 1 86 ? 1.840 7.374 16.062 1.00 98.00 86 ASN A CA 1
ATOM 696 C C . ASN A 1 86 ? 2.650 7.904 14.883 1.00 98.00 86 ASN A C 1
ATOM 698 O O . ASN A 1 86 ? 2.064 8.298 13.879 1.00 98.00 86 ASN A O 1
ATOM 702 N N . LEU A 1 87 ? 3.960 7.961 15.048 1.00 98.06 87 LEU A N 1
ATOM 703 C CA . LEU A 1 87 ? 4.911 8.384 14.038 1.00 98.06 87 LEU A CA 1
ATOM 704 C C . LEU A 1 87 ? 5.887 7.243 13.845 1.00 98.06 87 LEU A C 1
ATOM 706 O O . LEU A 1 87 ? 6.475 6.794 14.823 1.00 98.06 87 LEU A O 1
ATOM 710 N N . LEU A 1 88 ? 6.101 6.821 12.612 1.00 97.62 88 LEU A N 1
ATOM 711 C CA . LEU A 1 88 ? 7.193 5.919 12.295 1.00 97.62 88 LEU A CA 1
ATOM 712 C C . LEU A 1 88 ? 7.967 6.464 11.114 1.00 97.62 88 LEU A C 1
ATOM 714 O O . LEU A 1 88 ? 7.387 6.999 10.170 1.00 97.62 88 LEU A O 1
ATOM 718 N N . GLY A 1 89 ? 9.281 6.345 11.214 1.00 97.75 89 GLY A N 1
ATOM 719 C CA . GLY A 1 89 ? 10.220 6.622 10.145 1.00 97.75 89 GLY A CA 1
ATOM 720 C C . GLY A 1 89 ? 11.099 5.404 9.942 1.00 97.75 89 GLY A C 1
ATOM 721 O O . GLY A 1 89 ? 11.472 4.745 10.915 1.00 97.75 89 GLY A O 1
ATOM 722 N N . GLY A 1 90 ? 11.422 5.117 8.692 1.00 96.62 90 GLY A N 1
ATOM 723 C CA . GLY A 1 90 ? 12.283 4.008 8.336 1.00 96.62 90 GLY A CA 1
ATOM 724 C C . GLY A 1 90 ? 13.250 4.366 7.226 1.00 96.62 90 GLY A C 1
ATOM 725 O O . GLY A 1 90 ? 13.056 5.335 6.487 1.00 96.62 90 GLY A O 1
ATOM 726 N N . MET A 1 91 ? 14.308 3.571 7.147 1.00 97.19 91 MET A N 1
ATOM 727 C CA . MET A 1 91 ? 15.266 3.602 6.054 1.00 97.19 91 MET A CA 1
ATOM 728 C C . MET A 1 91 ? 15.772 2.196 5.742 1.00 97.19 91 MET A C 1
ATOM 730 O O . MET A 1 91 ? 15.887 1.378 6.657 1.00 97.19 91 MET A O 1
ATOM 734 N N . GLY A 1 92 ? 16.096 1.906 4.486 1.00 96.62 92 GLY A N 1
ATOM 735 C CA . GLY A 1 92 ? 16.597 0.590 4.089 1.00 96.62 92 GLY A CA 1
ATOM 736 C C . GLY A 1 92 ? 17.022 0.505 2.631 1.00 96.62 92 GLY A C 1
ATOM 737 O O . GLY A 1 92 ? 16.828 1.445 1.877 1.00 96.62 92 GLY A O 1
ATOM 738 N N . PHE A 1 93 ? 17.597 -0.631 2.266 1.00 97.06 93 PHE A N 1
ATOM 739 C CA . PHE A 1 93 ? 18.165 -0.914 0.946 1.00 97.06 93 PHE A CA 1
ATOM 740 C C . PHE A 1 93 ? 17.301 -1.914 0.175 1.00 97.06 93 PHE A C 1
ATOM 742 O O . PHE A 1 93 ? 16.469 -2.601 0.784 1.00 97.06 93 PHE A O 1
ATOM 749 N N . GLY A 1 94 ? 17.525 -2.003 -1.136 1.00 94.62 94 GLY A N 1
ATOM 750 C CA . GLY A 1 94 ? 16.903 -2.966 -2.045 1.00 94.62 94 GLY A CA 1
ATOM 751 C C . GLY A 1 94 ? 15.833 -2.468 -3.025 1.00 94.62 94 GLY A C 1
ATOM 752 O O . GLY A 1 94 ? 15.608 -3.179 -4.001 1.00 94.62 94 GLY A O 1
ATOM 753 N N . PRO A 1 95 ? 15.129 -1.334 -2.835 1.00 94.94 95 PRO A N 1
ATOM 754 C CA . PRO A 1 95 ? 14.054 -0.952 -3.746 1.00 94.94 95 PRO A CA 1
ATOM 755 C C . PRO A 1 95 ? 14.544 -0.131 -4.958 1.00 94.94 95 PRO A C 1
ATOM 757 O O . PRO A 1 95 ? 13.845 0.798 -5.369 1.00 94.94 95 PRO A O 1
ATOM 760 N N . ASP A 1 96 ? 15.693 -0.451 -5.568 1.00 95.44 96 ASP A N 1
ATOM 761 C CA . ASP A 1 96 ? 16.195 0.287 -6.749 1.00 95.44 96 ASP A CA 1
ATOM 762 C C . ASP A 1 96 ? 15.406 -0.035 -8.020 1.00 95.44 96 ASP A C 1
ATOM 764 O O . ASP A 1 96 ? 15.465 0.713 -8.991 1.00 95.44 96 ASP A O 1
ATOM 768 N N . GLN A 1 97 ? 14.654 -1.138 -8.031 1.00 94.06 97 GLN A N 1
ATOM 769 C CA . GLN A 1 97 ? 13.720 -1.495 -9.107 1.00 94.06 97 GLN A CA 1
ATOM 770 C C . GLN A 1 97 ? 12.273 -1.079 -8.809 1.00 94.06 97 GLN A C 1
ATOM 772 O O . GLN A 1 97 ? 11.379 -1.331 -9.616 1.00 94.06 97 GLN A O 1
ATOM 777 N N . PHE A 1 98 ? 12.004 -0.467 -7.652 1.00 94.81 98 PHE A N 1
ATOM 778 C CA . PHE A 1 98 ? 10.643 -0.115 -7.255 1.00 94.81 98 PHE A CA 1
ATOM 779 C C . PHE A 1 98 ? 10.043 0.881 -8.252 1.00 94.81 98 PHE A C 1
ATOM 781 O O . PHE A 1 98 ? 10.637 1.920 -8.516 1.00 94.81 98 PHE A O 1
ATOM 788 N N . GLY A 1 99 ? 8.867 0.580 -8.798 1.00 92.62 99 GLY A N 1
ATOM 789 C CA . GLY A 1 99 ? 8.198 1.343 -9.851 1.00 92.62 99 GLY A CA 1
ATOM 790 C C . GLY A 1 99 ? 8.364 0.768 -11.261 1.00 92.62 99 GLY A C 1
ATOM 791 O O . GLY A 1 99 ? 7.597 1.154 -12.145 1.00 92.62 99 GLY A O 1
ATOM 792 N N . HIS A 1 100 ? 9.285 -0.176 -11.481 1.00 91.62 100 HIS A N 1
ATOM 793 C CA . HIS A 1 100 ? 9.565 -0.745 -12.801 1.00 91.62 100 HIS A CA 1
ATOM 794 C C . HIS A 1 100 ? 8.360 -1.516 -13.364 1.00 91.62 100 HIS A C 1
ATOM 796 O O . HIS A 1 100 ? 7.887 -1.227 -14.468 1.00 91.62 100 HIS A O 1
ATOM 802 N N . LEU A 1 101 ? 7.789 -2.444 -12.590 1.00 89.81 101 LEU A N 1
ATOM 803 C CA . LEU A 1 101 ? 6.611 -3.210 -12.991 1.00 89.81 101 LEU A CA 1
ATOM 804 C C . LEU A 1 101 ? 5.422 -2.281 -13.226 1.00 89.81 101 LEU A C 1
ATOM 806 O O . LEU A 1 101 ? 4.701 -2.450 -14.202 1.00 89.81 101 LEU A O 1
ATOM 810 N N . LEU A 1 102 ? 5.230 -1.264 -12.380 1.00 90.06 102 LEU A N 1
ATOM 811 C CA . LEU A 1 102 ? 4.150 -0.292 -12.562 1.00 90.06 102 LEU A CA 1
ATOM 812 C C . LEU A 1 102 ? 4.322 0.525 -13.848 1.00 90.06 102 LEU A C 1
ATOM 814 O O . LEU A 1 102 ? 3.339 0.782 -14.543 1.00 90.06 102 LEU A O 1
ATOM 818 N N . ALA A 1 103 ? 5.551 0.922 -14.178 1.00 88.25 103 ALA A N 1
ATOM 819 C CA . ALA A 1 103 ? 5.835 1.675 -15.390 1.00 88.25 103 ALA A CA 1
ATOM 820 C C . ALA A 1 103 ? 5.573 0.845 -16.653 1.00 88.25 103 ALA A C 1
ATOM 822 O O . ALA A 1 103 ? 5.002 1.349 -17.621 1.00 88.25 103 ALA A O 1
ATOM 823 N N . VAL A 1 104 ? 5.967 -0.429 -16.658 1.00 84.50 104 VAL A N 1
ATOM 824 C CA . VAL A 1 104 ? 5.906 -1.276 -17.859 1.00 84.50 104 VAL A CA 1
ATOM 825 C C . VAL A 1 104 ? 4.562 -2.004 -17.997 1.00 84.50 104 VAL A C 1
ATOM 827 O O . VAL A 1 104 ? 4.026 -2.081 -19.099 1.00 84.50 104 VAL A O 1
ATOM 830 N N . ARG A 1 105 ? 3.992 -2.515 -16.899 1.00 86.69 105 ARG A N 1
ATOM 831 C CA . ARG A 1 105 ? 2.736 -3.293 -16.881 1.00 86.69 105 ARG A CA 1
ATOM 832 C C . ARG A 1 105 ? 1.502 -2.436 -16.596 1.00 86.69 105 ARG A C 1
ATOM 834 O O . ARG A 1 105 ? 0.408 -2.802 -17.006 1.00 86.69 105 ARG A O 1
ATOM 841 N N . GLY A 1 106 ? 1.656 -1.326 -15.878 1.00 87.88 106 GLY A N 1
ATOM 842 C CA . GLY A 1 106 ? 0.525 -0.568 -15.350 1.00 87.88 106 GLY A CA 1
ATOM 843 C C . GLY A 1 106 ? -0.069 -1.175 -14.074 1.00 87.88 106 GLY A C 1
ATOM 844 O O . GLY A 1 106 ? 0.523 -2.037 -13.411 1.00 87.88 106 GLY A O 1
ATOM 845 N N . TRP A 1 107 ? -1.242 -0.664 -13.701 1.00 90.56 107 TRP A N 1
ATOM 846 C CA . TRP A 1 107 ? -1.977 -1.082 -12.509 1.00 90.56 107 TRP A CA 1
ATOM 847 C C . TRP A 1 107 ? -2.705 -2.399 -12.758 1.00 90.56 107 TRP A C 1
ATOM 849 O O . TRP A 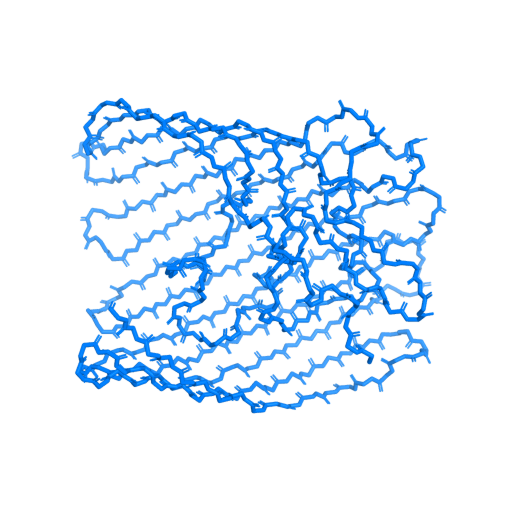1 107 ? -3.355 -2.566 -13.784 1.00 90.56 107 TRP A O 1
ATOM 859 N N . VAL A 1 108 ? -2.659 -3.311 -11.789 1.00 89.06 108 VAL A N 1
ATOM 860 C CA . VAL A 1 108 ? -3.379 -4.587 -11.867 1.00 89.06 108 VAL A CA 1
ATOM 861 C C . VAL A 1 108 ? -4.006 -4.933 -10.526 1.00 89.06 108 VAL A C 1
ATOM 863 O O . VAL A 1 108 ? -3.549 -4.479 -9.475 1.00 89.06 108 VAL A O 1
ATOM 866 N N . TYR A 1 109 ? -5.024 -5.786 -10.568 1.00 90.00 109 TYR A N 1
ATOM 867 C CA . TYR A 1 109 ? -5.458 -6.542 -9.401 1.00 90.00 109 TYR A CA 1
ATOM 868 C C . TYR A 1 109 ? -4.620 -7.811 -9.312 1.00 90.00 109 TYR A C 1
ATOM 870 O O . TYR A 1 109 ? -4.572 -8.588 -10.265 1.00 90.00 109 TYR A O 1
ATOM 878 N N . SER A 1 110 ? -3.957 -8.011 -8.180 1.00 87.69 110 SER A N 1
ATOM 879 C CA . SER A 1 110 ? -3.106 -9.173 -7.951 1.00 87.69 110 SER A CA 1
ATOM 880 C C . SER A 1 110 ? -3.184 -9.573 -6.485 1.00 87.69 110 SER A C 1
ATOM 882 O O . SER A 1 110 ? -3.072 -8.732 -5.594 1.00 87.69 110 SER A O 1
ATOM 884 N N . ASP A 1 111 ? -3.392 -10.861 -6.229 1.00 84.44 111 ASP A N 1
ATOM 885 C CA . ASP A 1 111 ? -3.250 -11.462 -4.903 1.00 84.44 111 ASP A CA 1
ATOM 886 C C . ASP A 1 111 ? -1.849 -12.063 -4.692 1.00 84.44 111 ASP A C 1
ATOM 888 O O . ASP A 1 111 ? -1.596 -12.721 -3.677 1.00 84.44 111 ASP A O 1
ATOM 892 N N . PHE A 1 112 ? -0.927 -11.812 -5.631 1.00 85.56 112 PHE A N 1
ATOM 893 C CA . PHE A 1 112 ? 0.455 -12.244 -5.537 1.00 85.56 112 PHE A CA 1
ATOM 894 C C . PHE A 1 112 ? 1.187 -11.502 -4.417 1.00 85.56 112 PHE A C 1
ATOM 896 O O . PHE A 1 112 ? 1.173 -10.275 -4.323 1.00 85.56 112 PHE A O 1
ATOM 903 N N . LEU A 1 113 ? 1.865 -12.276 -3.575 1.00 85.81 113 LEU A N 1
ATOM 904 C CA . LEU A 1 113 ? 2.656 -11.784 -2.461 1.00 85.81 113 LEU A CA 1
ATOM 905 C C . LEU A 1 113 ? 4.127 -12.109 -2.719 1.00 85.81 113 LEU A C 1
ATOM 907 O O . LEU A 1 113 ? 4.525 -13.268 -2.610 1.00 85.81 113 LEU A O 1
ATOM 911 N N . SER A 1 114 ? 4.934 -11.095 -3.030 1.00 90.06 114 SER A N 1
ATOM 912 C CA . SER A 1 114 ? 6.351 -11.308 -3.325 1.00 90.06 114 SER A CA 1
ATOM 913 C C . SER A 1 114 ? 7.206 -11.500 -2.068 1.00 90.06 114 SER A C 1
ATOM 915 O O . SER A 1 114 ? 6.957 -10.920 -1.009 1.00 90.06 114 SER A O 1
ATOM 917 N N . GLY A 1 115 ? 8.246 -12.317 -2.161 1.00 91.50 115 GLY A N 1
ATOM 918 C CA . GLY A 1 115 ? 9.339 -12.327 -1.196 1.00 91.50 115 GLY A CA 1
ATOM 919 C C . GLY A 1 115 ? 10.412 -11.313 -1.572 1.00 91.50 115 GLY A C 1
ATOM 920 O O . GLY A 1 115 ? 10.476 -10.839 -2.702 1.00 91.50 115 GLY A O 1
ATOM 921 N N . ILE A 1 116 ? 11.315 -11.036 -0.635 1.00 92.88 116 ILE A N 1
ATOM 922 C CA . ILE A 1 116 ? 12.563 -10.319 -0.934 1.00 92.88 116 ILE A CA 1
ATOM 923 C C . ILE A 1 116 ? 13.405 -11.052 -1.999 1.00 92.88 116 ILE A C 1
ATOM 925 O O . ILE A 1 116 ? 14.164 -10.430 -2.724 1.00 92.88 116 ILE A O 1
ATOM 929 N N . ASN A 1 117 ? 13.252 -12.373 -2.113 1.00 93.12 117 ASN A N 1
ATOM 930 C CA . ASN A 1 117 ? 13.924 -13.237 -3.083 1.00 93.12 117 ASN A CA 1
ATOM 931 C C . ASN A 1 117 ? 13.094 -13.522 -4.348 1.00 93.12 117 ASN A C 1
ATOM 933 O O . ASN A 1 117 ? 13.419 -14.455 -5.073 1.00 93.12 117 ASN A O 1
ATOM 937 N N . SER A 1 118 ? 12.011 -12.781 -4.597 1.00 92.38 118 SER A N 1
ATOM 938 C CA . SER A 1 118 ? 11.192 -12.968 -5.800 1.00 92.38 118 SER A CA 1
ATOM 939 C C . SER A 1 118 ? 11.768 -12.248 -7.014 1.00 92.38 118 SER A C 1
ATOM 941 O O . SER A 1 118 ? 12.279 -11.133 -6.891 1.00 92.38 118 SER A O 1
ATOM 943 N N . ASN A 1 119 ? 11.569 -12.841 -8.192 1.00 92.69 119 ASN A N 1
ATOM 944 C CA . ASN A 1 119 ? 11.696 -12.159 -9.476 1.00 92.69 119 ASN A CA 1
ATOM 945 C C . ASN A 1 119 ? 10.298 -11.954 -10.071 1.00 92.69 119 ASN A C 1
ATOM 947 O O . ASN A 1 119 ? 9.490 -12.882 -10.137 1.00 92.69 119 ASN A O 1
ATOM 951 N N . LEU A 1 120 ? 9.978 -10.721 -10.451 1.00 90.50 120 LEU A N 1
ATOM 952 C CA . LEU A 1 120 ? 8.680 -10.366 -11.008 1.00 90.50 120 LEU A CA 1
ATOM 953 C C . LEU A 1 120 ? 8.735 -10.447 -12.533 1.00 90.50 120 LEU A C 1
ATOM 955 O O . LEU A 1 120 ? 9.588 -9.790 -13.133 1.00 90.50 120 LEU A O 1
ATOM 959 N N . PRO A 1 121 ? 7.821 -11.193 -13.173 1.00 88.38 121 PRO A N 1
ATOM 960 C CA . PRO A 1 121 ? 7.785 -11.264 -14.620 1.00 88.38 121 PRO A CA 1
ATOM 961 C C . PRO A 1 121 ? 7.337 -9.928 -15.206 1.00 88.38 121 PRO A C 1
ATOM 963 O O . PRO A 1 121 ? 6.284 -9.391 -14.842 1.00 88.38 121 PRO A O 1
ATOM 966 N N . LEU A 1 122 ? 8.119 -9.416 -16.150 1.00 84.12 122 LEU A N 1
ATOM 967 C CA . LEU A 1 122 ? 7.722 -8.282 -16.972 1.00 84.12 122 LEU A CA 1
ATOM 968 C C . LEU A 1 122 ? 6.918 -8.758 -18.196 1.00 84.12 122 LEU A C 1
ATOM 970 O O . LEU A 1 122 ? 7.067 -9.897 -18.654 1.00 84.12 122 LEU A O 1
ATOM 974 N N . PRO A 1 123 ? 6.024 -7.916 -18.746 1.00 81.38 123 PRO A N 1
ATOM 975 C CA . PRO A 1 123 ? 5.341 -8.240 -19.994 1.00 81.38 123 PRO A CA 1
ATOM 976 C C . PRO A 1 123 ? 6.329 -8.293 -21.178 1.00 81.38 123 PRO A C 1
ATOM 978 O O . PRO A 1 123 ? 7.495 -7.937 -21.070 1.00 81.38 123 PRO A O 1
ATOM 981 N N . ASN A 1 124 ? 5.855 -8.744 -22.344 1.00 72.25 124 ASN A N 1
ATOM 982 C CA . ASN A 1 124 ? 6.598 -8.723 -23.617 1.00 72.25 124 ASN A CA 1
ATOM 983 C C . ASN A 1 124 ? 7.902 -9.545 -23.677 1.00 72.25 124 ASN A C 1
ATOM 985 O O . ASN A 1 124 ? 8.669 -9.395 -24.625 1.00 72.25 124 ASN A O 1
ATOM 989 N N . SER A 1 125 ? 8.094 -10.504 -22.766 1.00 71.00 125 SER A N 1
ATOM 990 C CA . SER A 1 125 ? 9.329 -11.307 -22.652 1.00 71.00 125 SER A CA 1
ATOM 991 C C . SER A 1 125 ? 10.554 -10.500 -22.213 1.00 71.00 125 SER A C 1
ATOM 993 O O . SER A 1 125 ? 11.685 -10.940 -22.438 1.00 71.00 125 SER A O 1
ATOM 995 N N . ASP A 1 126 ? 10.336 -9.336 -21.598 1.00 77.94 126 ASP A N 1
ATOM 996 C CA . ASP A 1 126 ? 11.400 -8.621 -20.904 1.00 77.94 126 ASP A CA 1
ATOM 997 C C . ASP A 1 126 ? 11.929 -9.478 -19.736 1.00 77.94 126 ASP A C 1
ATOM 999 O O . ASP A 1 126 ? 11.178 -10.288 -19.181 1.00 77.94 126 ASP A O 1
ATOM 1003 N N . PRO A 1 127 ? 13.218 -9.351 -19.368 1.00 85.50 127 PRO A N 1
ATOM 1004 C CA . PRO A 1 127 ? 13.780 -10.104 -18.254 1.00 85.50 127 PRO A CA 1
ATOM 1005 C C . PRO A 1 127 ? 13.027 -9.838 -16.950 1.00 85.50 127 PRO A C 1
ATOM 1007 O O . PRO A 1 127 ? 12.670 -8.695 -16.665 1.00 85.50 127 PRO A O 1
ATOM 1010 N N . ASP A 1 128 ? 12.848 -10.883 -16.143 1.00 90.00 128 ASP A N 1
ATOM 1011 C CA . ASP A 1 128 ? 12.253 -10.744 -14.817 1.00 90.00 128 ASP A CA 1
ATOM 1012 C C . ASP A 1 128 ? 13.059 -9.759 -13.959 1.00 90.00 128 ASP A C 1
ATOM 1014 O O . ASP A 1 128 ? 14.291 -9.676 -14.040 1.00 90.00 128 ASP A O 1
ATOM 1018 N N . VAL A 1 129 ? 12.348 -9.019 -13.113 1.00 89.56 129 VAL A N 1
ATOM 1019 C CA . VAL A 1 129 ? 12.926 -7.972 -12.273 1.00 89.56 129 VAL A CA 1
ATOM 1020 C C . VAL A 1 129 ? 12.994 -8.450 -10.825 1.00 89.56 129 VAL A C 1
ATOM 1022 O O . VAL A 1 129 ? 11.951 -8.770 -10.249 1.00 89.56 129 VAL A O 1
ATOM 1025 N N . PRO A 1 130 ? 14.183 -8.490 -10.204 1.00 93.25 130 PRO A N 1
ATOM 1026 C CA . PRO A 1 130 ? 14.302 -8.826 -8.791 1.00 93.25 130 PRO A CA 1
ATOM 1027 C C . PRO A 1 130 ? 13.593 -7.784 -7.919 1.00 93.25 130 PRO A C 1
ATOM 1029 O O . PRO A 1 130 ? 13.767 -6.580 -8.098 1.00 93.25 130 PRO A O 1
ATOM 1032 N N . VAL A 1 131 ? 12.816 -8.256 -6.941 1.00 92.69 131 VAL A N 1
ATOM 1033 C CA . VAL A 1 131 ? 12.113 -7.392 -5.976 1.00 92.69 131 VAL A CA 1
ATOM 1034 C C . VAL A 1 131 ? 13.086 -6.660 -5.055 1.00 92.69 131 VAL A C 1
ATOM 1036 O O . VAL A 1 131 ? 12.838 -5.523 -4.665 1.00 92.69 131 VAL A O 1
ATOM 1039 N N . PHE A 1 132 ? 14.184 -7.322 -4.694 1.00 94.31 132 PHE A N 1
ATOM 1040 C CA . PHE A 1 132 ? 15.274 -6.731 -3.933 1.00 94.31 132 PHE A CA 1
ATOM 1041 C C . PHE A 1 132 ? 16.521 -6.671 -4.798 1.00 94.31 132 PHE A C 1
ATOM 1043 O O . PHE A 1 132 ? 17.103 -7.700 -5.145 1.00 94.31 132 PHE A O 1
ATOM 1050 N N . ASP A 1 133 ? 16.939 -5.456 -5.108 1.00 94.75 133 ASP A N 1
ATOM 1051 C CA . ASP A 1 133 ? 18.098 -5.174 -5.932 1.00 94.75 133 ASP A CA 1
ATOM 1052 C C . ASP A 1 133 ? 18.667 -3.823 -5.517 1.00 94.75 133 ASP A C 1
ATOM 1054 O O . ASP A 1 133 ? 17.984 -2.806 -5.571 1.00 94.75 133 ASP A O 1
ATOM 1058 N N . GLU A 1 134 ? 19.903 -3.839 -5.039 1.00 95.94 134 GLU A N 1
ATOM 1059 C CA . GLU A 1 134 ? 20.600 -2.665 -4.530 1.00 95.94 134 GLU A CA 1
ATOM 1060 C C . GLU A 1 134 ? 21.835 -2.439 -5.398 1.00 95.94 134 GLU A C 1
ATOM 1062 O O . GLU A 1 134 ? 22.749 -3.269 -5.435 1.00 95.94 134 GLU A O 1
ATOM 1067 N N . ARG A 1 135 ? 21.858 -1.316 -6.107 1.00 95.75 135 ARG A N 1
ATOM 1068 C CA . ARG A 1 135 ? 22.845 -0.975 -7.131 1.00 95.75 135 ARG A CA 1
ATOM 1069 C C . ARG A 1 135 ? 23.569 0.324 -6.807 1.00 95.75 135 ARG A C 1
ATOM 1071 O O . ARG A 1 135 ? 24.765 0.422 -7.091 1.00 95.75 135 ARG A O 1
ATOM 1078 N N . ASP A 1 136 ? 22.890 1.305 -6.215 1.00 96.06 136 ASP A N 1
ATOM 1079 C CA . ASP A 1 136 ? 23.453 2.644 -5.990 1.00 96.06 136 ASP A CA 1
ATOM 1080 C C . ASP A 1 136 ? 23.962 2.915 -4.562 1.00 96.06 136 ASP A C 1
ATOM 1082 O O . ASP A 1 136 ? 24.647 3.917 -4.335 1.00 96.06 136 ASP A O 1
ATOM 1086 N N . HIS A 1 137 ? 23.726 1.996 -3.623 1.00 96.25 137 HIS A N 1
ATOM 1087 C CA . HIS A 1 137 ? 24.094 2.102 -2.209 1.00 96.25 137 HIS A CA 1
ATOM 1088 C C . HIS A 1 137 ? 23.399 3.262 -1.480 1.00 96.25 137 HIS A C 1
ATOM 1090 O O . HIS A 1 137 ? 23.945 3.800 -0.503 1.00 96.25 137 HIS A O 1
ATOM 1096 N N . ARG A 1 138 ? 22.203 3.665 -1.921 1.00 97.19 138 ARG A N 1
ATOM 1097 C CA . ARG A 1 138 ? 21.424 4.738 -1.303 1.00 97.19 138 ARG A CA 1
ATOM 1098 C C . ARG A 1 138 ? 20.231 4.159 -0.552 1.00 97.19 138 ARG A C 1
ATOM 1100 O O . ARG A 1 138 ? 19.366 3.518 -1.130 1.00 97.19 138 ARG A O 1
ATOM 1107 N N . PRO A 1 139 ? 20.126 4.413 0.762 1.00 96.94 139 PRO A N 1
ATOM 1108 C CA . PRO A 1 139 ? 19.000 3.893 1.508 1.00 96.94 139 PRO A CA 1
ATOM 1109 C C . PRO A 1 139 ? 17.733 4.664 1.139 1.00 96.94 139 PRO A C 1
ATOM 1111 O O . PRO A 1 139 ? 17.661 5.881 1.330 1.00 96.94 139 PRO A O 1
ATOM 1114 N N . ALA A 1 140 ? 16.699 3.938 0.734 1.00 97.19 140 ALA A N 1
ATOM 1115 C CA . ALA A 1 140 ? 15.344 4.445 0.700 1.00 97.19 140 ALA A CA 1
ATOM 1116 C C . ALA A 1 140 ? 14.938 4.980 2.072 1.00 97.19 140 ALA A C 1
ATOM 1118 O O . ALA A 1 140 ? 15.318 4.425 3.106 1.00 97.19 140 ALA A O 1
ATOM 1119 N N . VAL A 1 141 ? 14.127 6.031 2.087 1.00 97.44 141 VAL A N 1
ATOM 1120 C CA . VAL A 1 141 ? 13.600 6.658 3.298 1.00 97.44 141 VAL A CA 1
ATOM 1121 C C . VAL A 1 141 ? 12.089 6.774 3.223 1.00 97.44 141 VAL A C 1
ATOM 1123 O O . VAL A 1 141 ? 11.501 7.039 2.174 1.00 97.44 141 VAL A O 1
ATOM 1126 N N . TYR A 1 142 ? 11.435 6.602 4.364 1.00 97.38 142 TYR A N 1
ATOM 1127 C CA . TYR A 1 142 ? 9.994 6.753 4.446 1.00 97.38 142 TYR A CA 1
ATOM 1128 C C . TYR A 1 142 ? 9.531 7.146 5.834 1.00 97.38 142 TYR A C 1
ATOM 1130 O O . TYR A 1 142 ? 10.210 6.935 6.839 1.00 97.38 142 TYR A O 1
ATOM 1138 N N . PHE A 1 143 ? 8.329 7.707 5.894 1.00 96.94 143 PHE A N 1
ATOM 1139 C CA . PHE A 1 143 ? 7.640 7.933 7.151 1.00 96.94 143 PHE A CA 1
ATOM 1140 C C . PHE A 1 143 ? 6.138 7.738 7.004 1.00 96.94 143 PHE A C 1
ATOM 1142 O O . PHE A 1 143 ? 5.572 7.865 5.915 1.00 96.94 143 PHE A O 1
ATOM 1149 N N . TRP A 1 144 ? 5.474 7.506 8.132 1.00 95.06 144 TRP A N 1
ATOM 1150 C CA . TRP A 1 144 ? 4.030 7.614 8.237 1.00 95.06 144 TRP A CA 1
ATOM 1151 C C . TRP A 1 144 ? 3.589 8.150 9.597 1.00 95.06 144 TRP A C 1
ATOM 1153 O O . TRP A 1 144 ? 4.192 7.906 10.642 1.00 95.06 144 TRP A O 1
ATOM 1163 N N . LEU A 1 145 ? 2.496 8.901 9.562 1.00 97.88 145 LEU A N 1
ATOM 1164 C CA . LEU A 1 145 ? 1.787 9.438 10.709 1.00 97.88 145 LEU A CA 1
ATOM 1165 C C . LEU A 1 145 ? 0.415 8.780 10.768 1.00 97.88 145 LEU A C 1
ATOM 1167 O O . LEU A 1 145 ? -0.339 8.841 9.802 1.00 97.88 145 LEU A O 1
ATOM 1171 N N . THR A 1 146 ? 0.056 8.223 11.921 1.00 98.00 146 THR A N 1
ATOM 1172 C CA . THR A 1 146 ? -1.307 7.779 12.214 1.00 98.00 146 THR A CA 1
ATOM 1173 C C . THR A 1 146 ? -1.911 8.582 13.356 1.00 98.00 146 THR A C 1
ATOM 1175 O O . THR A 1 146 ? -1.371 8.628 14.463 1.00 98.00 146 THR A O 1
ATOM 1178 N N . LEU A 1 147 ? -3.092 9.141 13.109 1.00 98.12 147 LEU A N 1
ATOM 1179 C CA . LEU A 1 147 ? -3.945 9.777 14.107 1.00 98.12 147 LEU A CA 1
ATOM 1180 C C . LEU A 1 147 ? -5.179 8.906 14.323 1.00 98.12 147 LEU A C 1
ATOM 1182 O O . LEU A 1 147 ? -5.909 8.632 13.374 1.00 98.12 147 LEU A O 1
ATOM 1186 N N . ARG A 1 148 ? -5.423 8.465 15.559 1.00 97.69 148 ARG A N 1
ATOM 1187 C CA . ARG A 1 148 ? -6.621 7.693 15.926 1.00 97.69 148 ARG A CA 1
ATOM 1188 C C . ARG A 1 148 ? -7.487 8.483 16.896 1.00 97.69 148 ARG A C 1
ATOM 1190 O O . ARG A 1 148 ? -6.975 9.012 17.888 1.00 97.69 148 ARG A O 1
ATOM 1197 N N . ASP A 1 149 ? -8.782 8.519 16.609 1.00 96.12 149 ASP A N 1
ATOM 1198 C CA . ASP A 1 149 ? -9.773 9.177 17.457 1.00 96.12 149 ASP A CA 1
ATOM 1199 C C . ASP A 1 149 ? -9.964 8.418 18.794 1.00 96.12 149 ASP A C 1
ATOM 1201 O O . ASP A 1 149 ? -9.908 7.181 18.822 1.00 96.12 149 ASP A O 1
ATOM 1205 N N . PRO A 1 150 ? -10.202 9.136 19.910 1.00 95.25 150 PRO A N 1
ATOM 1206 C CA . PRO A 1 150 ? -10.460 8.537 21.222 1.00 95.25 150 PRO A CA 1
ATOM 1207 C C . PRO A 1 150 ? -11.700 7.633 21.280 1.00 95.25 150 PRO A C 1
ATOM 1209 O O . PRO A 1 150 ? -11.725 6.688 22.072 1.00 95.25 150 PRO A O 1
ATOM 1212 N N . HIS A 1 151 ? -12.715 7.885 20.452 1.00 94.00 151 HIS A N 1
ATOM 1213 C CA . HIS A 1 151 ? -13.959 7.110 20.412 1.00 94.00 151 HIS A CA 1
ATOM 1214 C C . HIS A 1 151 ? -13.862 5.850 19.537 1.00 94.00 151 HIS A C 1
ATOM 1216 O O . HIS A 1 151 ? -14.834 5.102 19.433 1.00 94.00 151 HIS A O 1
ATOM 1222 N N . LYS A 1 152 ? -12.686 5.578 18.948 1.00 90.88 152 LYS A N 1
ATOM 1223 C CA . LYS A 1 152 ? -12.418 4.465 18.019 1.00 90.88 152 LYS A CA 1
ATOM 1224 C C . LYS A 1 152 ? -13.281 4.497 16.747 1.00 90.88 152 LYS A C 1
ATOM 1226 O O . LYS A 1 152 ? -13.390 3.485 16.057 1.00 90.88 152 LYS A O 1
ATOM 1231 N N . LEU A 1 153 ? -13.838 5.658 16.410 1.00 95.56 153 LEU A N 1
ATOM 1232 C CA . LEU A 1 153 ? -14.650 5.889 15.216 1.00 95.56 153 LEU A CA 1
ATOM 1233 C C . LEU A 1 153 ? -13.809 5.954 13.945 1.00 95.56 153 LEU A C 1
ATOM 1235 O O . LEU A 1 153 ? -14.348 5.775 12.859 1.00 95.56 153 LEU A O 1
ATOM 1239 N N . GLY A 1 154 ? -12.499 6.185 14.049 1.00 96.62 154 GLY A N 1
ATOM 1240 C CA . GLY A 1 154 ? -11.641 6.143 12.876 1.00 96.62 154 GLY A CA 1
ATOM 1241 C C . GLY A 1 154 ? -10.178 6.488 13.106 1.00 96.62 154 GLY A C 1
ATOM 1242 O O . GLY A 1 154 ? -9.733 6.790 14.220 1.00 96.62 154 GLY A O 1
ATOM 1243 N N . SER A 1 155 ? -9.424 6.430 12.012 1.00 97.44 155 SER A N 1
ATOM 1244 C CA . SER A 1 155 ? -8.025 6.829 11.952 1.00 97.44 155 SER A CA 1
ATOM 1245 C C . SER A 1 155 ? -7.651 7.430 10.606 1.00 97.44 155 SER A C 1
ATOM 1247 O O . SER A 1 155 ? -8.019 6.880 9.570 1.00 97.44 155 SER A O 1
ATOM 1249 N N . LEU A 1 156 ? -6.857 8.498 10.644 1.00 98.06 156 LEU A N 1
ATOM 1250 C CA . LEU A 1 156 ? -6.187 9.093 9.490 1.00 98.06 156 LEU A CA 1
ATOM 1251 C C . LEU A 1 156 ? -4.739 8.599 9.444 1.00 98.06 156 LEU A C 1
ATOM 1253 O O . LEU A 1 156 ? -4.071 8.562 10.480 1.00 98.06 156 LEU A O 1
ATOM 1257 N N . ARG A 1 157 ? -4.254 8.260 8.251 1.00 97.69 157 ARG A N 1
ATOM 1258 C CA . ARG A 1 157 ? -2.857 7.930 7.974 1.00 97.69 157 ARG A CA 1
ATOM 1259 C C . ARG A 1 157 ? -2.309 8.816 6.865 1.00 97.69 157 ARG A C 1
ATOM 1261 O O . ARG A 1 157 ? -2.981 9.013 5.860 1.00 97.69 157 ARG A O 1
ATOM 1268 N N . LEU A 1 158 ? -1.097 9.320 7.046 1.00 98.25 158 LEU A N 1
ATOM 1269 C CA . LEU A 1 158 ? -0.343 10.082 6.049 1.00 98.25 158 LEU A CA 1
ATOM 1270 C C . LEU A 1 158 ? 1.019 9.420 5.893 1.00 98.25 158 LEU A C 1
ATOM 1272 O O . LEU A 1 158 ? 1.611 9.068 6.909 1.00 98.25 158 LEU A O 1
ATOM 1276 N N . GLY A 1 159 ? 1.520 9.264 4.673 1.00 97.94 159 GLY A N 1
ATOM 1277 C CA . GLY A 1 159 ? 2.826 8.658 4.432 1.00 97.94 159 GLY A CA 1
ATOM 1278 C C . GLY A 1 159 ? 3.537 9.234 3.218 1.00 97.94 159 GLY A C 1
ATOM 1279 O O . GLY A 1 159 ? 2.895 9.773 2.315 1.00 97.94 159 GLY A O 1
ATOM 1280 N N . TYR A 1 160 ? 4.860 9.108 3.223 1.00 98.25 160 TYR A N 1
ATOM 1281 C CA . TYR A 1 160 ? 5.743 9.456 2.114 1.00 98.25 160 TYR A CA 1
ATOM 1282 C C . TYR A 1 160 ? 6.879 8.439 2.033 1.00 98.25 160 TYR A C 1
ATOM 1284 O O . TYR A 1 160 ? 7.348 7.957 3.067 1.00 98.25 160 TYR A O 1
ATOM 1292 N N . PHE A 1 161 ? 7.316 8.149 0.816 1.00 98.06 161 PHE A N 1
ATOM 1293 C CA . PHE A 1 161 ? 8.431 7.266 0.505 1.00 98.06 161 PHE A CA 1
ATOM 1294 C C . PHE A 1 161 ? 9.255 7.865 -0.626 1.00 98.06 161 PHE A C 1
ATOM 1296 O O . PHE A 1 161 ? 8.695 8.458 -1.549 1.00 98.06 161 PHE A O 1
ATOM 1303 N N . ASP A 1 162 ? 10.564 7.676 -0.546 1.00 97.94 162 ASP A N 1
ATOM 1304 C CA . ASP A 1 162 ? 11.529 8.045 -1.571 1.00 97.94 162 ASP A CA 1
ATOM 1305 C C . ASP A 1 162 ? 12.673 7.034 -1.524 1.00 97.94 162 ASP A C 1
ATOM 1307 O O . ASP A 1 162 ? 13.305 6.885 -0.475 1.00 97.94 162 ASP A O 1
ATOM 1311 N N . ASN A 1 163 ? 12.926 6.315 -2.619 1.00 97.00 163 ASN A N 1
ATOM 1312 C CA . ASN A 1 163 ? 14.062 5.395 -2.657 1.00 97.00 163 ASN A CA 1
ATOM 1313 C C . ASN A 1 163 ? 15.412 6.106 -2.853 1.00 97.00 163 ASN A C 1
ATOM 1315 O O . ASN A 1 163 ? 16.441 5.469 -2.697 1.00 97.00 163 ASN A O 1
ATOM 1319 N N . LEU A 1 164 ? 15.417 7.420 -3.124 1.00 97.50 164 LEU A N 1
ATOM 1320 C CA . LEU A 1 164 ? 16.619 8.227 -3.369 1.00 97.50 164 LEU A CA 1
ATOM 1321 C C . LEU A 1 1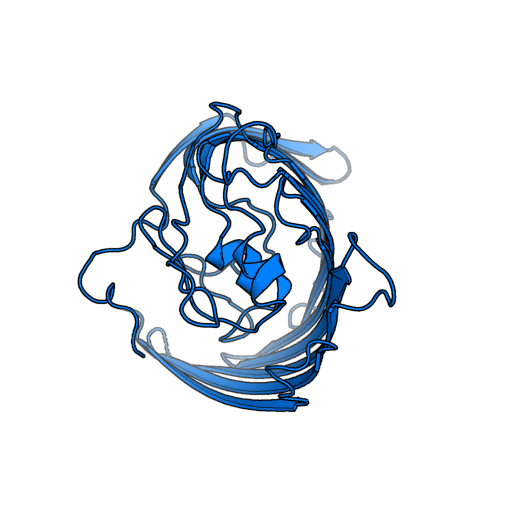64 ? 17.494 7.738 -4.541 1.00 97.50 164 LEU A C 1
ATOM 1323 O O . LEU A 1 164 ? 18.674 8.111 -4.603 1.00 97.50 164 LEU A O 1
ATOM 1327 N N . GLY A 1 165 ? 16.899 6.981 -5.470 1.00 96.56 165 GLY A N 1
ATOM 1328 C CA . GLY A 1 165 ? 17.586 6.319 -6.577 1.00 96.56 165 GLY A CA 1
ATOM 1329 C C . GLY A 1 165 ? 18.486 7.247 -7.401 1.00 96.56 165 GLY A C 1
ATOM 1330 O O . GLY A 1 165 ? 18.076 8.322 -7.847 1.00 96.56 165 GLY A O 1
ATOM 1331 N N . ASP A 1 166 ? 19.732 6.836 -7.613 1.00 95.69 166 ASP A N 1
ATOM 1332 C CA . ASP A 1 166 ? 20.709 7.491 -8.473 1.00 95.69 166 ASP A CA 1
ATOM 1333 C C . ASP A 1 166 ? 20.553 7.036 -9.925 1.00 95.69 166 ASP A C 1
ATOM 1335 O O . ASP A 1 166 ? 21.118 6.028 -10.347 1.00 95.69 166 ASP A O 1
ATOM 1339 N N . GLN A 1 167 ? 19.838 7.829 -10.719 1.00 92.69 167 GLN A N 1
ATOM 1340 C CA . GLN A 1 167 ? 19.589 7.535 -12.133 1.00 92.69 167 GLN A CA 1
ATOM 1341 C C . GLN A 1 167 ? 20.861 7.502 -13.001 1.00 92.69 167 GLN A C 1
ATOM 1343 O O . GLN A 1 167 ? 20.821 7.005 -14.121 1.00 92.69 167 GLN A O 1
ATOM 1348 N N . SER A 1 168 ? 22.012 7.975 -12.499 1.00 92.88 168 SER A N 1
ATOM 1349 C CA . SER A 1 168 ? 23.293 7.787 -13.198 1.00 92.88 168 SER A CA 1
ATOM 1350 C C . SER A 1 168 ? 23.820 6.346 -13.119 1.00 92.88 168 SER A C 1
ATOM 1352 O O . SER A 1 168 ? 24.728 5.972 -13.868 1.00 92.88 168 SER A O 1
ATOM 1354 N N . THR A 1 169 ? 23.242 5.526 -12.236 1.00 93.81 169 THR A N 1
ATOM 1355 C CA . THR A 1 169 ? 23.547 4.103 -12.081 1.00 93.81 169 THR A CA 1
ATOM 1356 C C . THR A 1 169 ? 22.597 3.266 -12.933 1.00 93.81 169 THR A C 1
ATOM 1358 O O . THR A 1 169 ? 21.376 3.376 -12.847 1.00 93.81 169 THR A O 1
ATOM 1361 N N . PHE A 1 170 ? 23.162 2.388 -13.765 1.00 90.62 170 PHE A N 1
ATOM 1362 C CA . PHE A 1 170 ? 22.388 1.626 -14.742 1.00 90.62 170 PHE A CA 1
ATOM 1363 C C . PHE A 1 170 ? 21.280 0.771 -14.105 1.00 90.62 170 PHE A C 1
ATOM 1365 O O . PHE A 1 170 ? 21.520 -0.105 -13.266 1.00 90.62 170 PHE A O 1
ATOM 1372 N N . GLY A 1 171 ? 20.061 0.989 -14.595 1.00 89.25 171 GLY A N 1
ATOM 1373 C CA . GLY A 1 171 ? 18.859 0.267 -14.196 1.00 89.25 171 GLY A CA 1
ATOM 1374 C C . GLY A 1 171 ? 18.290 0.673 -12.840 1.00 89.25 171 GLY A C 1
ATOM 1375 O O . GLY A 1 171 ? 17.371 0.010 -12.390 1.00 89.25 171 GLY A O 1
ATOM 1376 N N . VAL A 1 172 ? 18.785 1.731 -12.198 1.00 94.31 172 VAL A N 1
ATOM 1377 C CA . VAL A 1 172 ? 18.155 2.279 -10.991 1.00 94.31 172 VAL A CA 1
ATOM 1378 C C . VAL A 1 172 ? 16.944 3.125 -11.376 1.00 94.31 172 VAL A C 1
ATOM 1380 O O . VAL A 1 172 ? 17.005 3.956 -12.288 1.00 94.31 172 VAL A O 1
ATOM 1383 N N . TRP A 1 173 ? 15.840 2.903 -10.675 1.00 95.06 173 TRP A N 1
ATOM 1384 C CA . TRP A 1 173 ? 14.634 3.717 -10.720 1.00 95.06 173 TRP A CA 1
ATOM 1385 C C . TRP A 1 173 ? 14.642 4.689 -9.547 1.00 95.06 173 TRP A C 1
ATOM 1387 O O . TRP A 1 173 ? 14.904 4.296 -8.413 1.00 95.06 173 TRP A O 1
ATOM 1397 N N . HIS A 1 174 ? 14.310 5.954 -9.790 1.00 96.75 174 HIS A N 1
ATOM 1398 C CA . HIS A 1 174 ? 14.006 6.907 -8.727 1.00 96.75 174 HIS A CA 1
ATOM 1399 C C . HIS A 1 174 ? 12.495 6.959 -8.520 1.00 96.75 174 HIS A C 1
ATOM 1401 O O . HIS A 1 174 ? 11.768 7.544 -9.324 1.00 96.75 174 HIS A O 1
ATOM 1407 N N . THR A 1 175 ? 12.025 6.360 -7.427 1.00 97.25 175 THR A N 1
ATOM 1408 C CA . THR A 1 175 ? 10.602 6.284 -7.100 1.00 97.25 175 THR A CA 1
ATOM 1409 C C . THR A 1 175 ? 10.285 6.994 -5.802 1.00 97.25 175 THR A C 1
ATOM 1411 O O . THR A 1 175 ? 10.829 6.692 -4.736 1.00 97.25 175 THR A O 1
ATOM 1414 N N . ARG A 1 176 ? 9.320 7.910 -5.892 1.00 97.56 176 ARG A N 1
ATOM 1415 C CA . ARG A 1 176 ? 8.783 8.652 -4.754 1.00 97.56 176 ARG A CA 1
ATOM 1416 C C . ARG A 1 176 ? 7.268 8.694 -4.785 1.00 97.56 176 ARG A C 1
ATOM 1418 O O . ARG A 1 176 ? 6.655 8.861 -5.838 1.00 97.56 176 ARG A O 1
ATOM 1425 N N . LEU A 1 177 ? 6.649 8.576 -3.617 1.00 97.88 177 LEU A N 1
ATOM 1426 C CA . LEU A 1 177 ? 5.195 8.590 -3.486 1.00 97.88 177 LEU A CA 1
ATOM 1427 C C . LEU A 1 177 ? 4.737 9.203 -2.170 1.00 97.88 177 LEU A C 1
ATOM 1429 O O . LEU A 1 177 ? 5.423 9.152 -1.152 1.00 97.88 177 LEU A O 1
ATOM 1433 N N . GLY A 1 178 ? 3.526 9.747 -2.195 1.00 98.25 178 GLY A N 1
ATOM 1434 C CA . GLY A 1 178 ? 2.763 10.147 -1.024 1.00 98.25 178 GLY A CA 1
ATOM 1435 C C . GLY A 1 178 ? 1.437 9.398 -0.966 1.00 98.25 178 GLY A C 1
ATOM 1436 O O . GLY A 1 178 ? 0.801 9.150 -1.993 1.00 98.25 178 GLY A O 1
ATOM 1437 N N . THR A 1 179 ? 0.992 9.063 0.243 1.00 98.31 179 THR A N 1
ATOM 1438 C CA . THR A 1 179 ? -0.291 8.391 0.473 1.00 98.31 179 THR A CA 1
ATOM 1439 C C . THR A 1 179 ? -1.065 9.038 1.615 1.00 98.31 179 THR A C 1
ATOM 1441 O O . THR A 1 179 ? -0.506 9.434 2.639 1.00 98.31 179 THR A O 1
ATOM 1444 N N . VAL A 1 180 ? -2.387 9.089 1.461 1.00 98.56 180 VAL A N 1
ATOM 1445 C CA . VAL A 1 180 ? -3.334 9.479 2.510 1.00 98.56 180 VAL A CA 1
ATOM 1446 C C . VAL A 1 180 ? -4.386 8.394 2.638 1.00 98.56 180 VAL A C 1
ATOM 1448 O O . VAL A 1 180 ? -4.937 7.942 1.641 1.00 98.56 180 VAL A O 1
ATOM 1451 N N . GLY A 1 181 ? -4.657 7.969 3.863 1.00 98.19 181 GLY A N 1
ATOM 1452 C CA . GLY A 1 181 ? -5.550 6.866 4.167 1.00 98.19 181 GLY A CA 1
ATOM 1453 C C . GLY A 1 181 ? -6.521 7.211 5.285 1.00 98.19 181 GLY A C 1
ATOM 1454 O O . GLY A 1 181 ? -6.132 7.807 6.286 1.00 98.19 181 GLY A O 1
ATOM 1455 N N . LEU A 1 182 ? -7.777 6.808 5.150 1.00 98.19 182 LEU A N 1
ATOM 1456 C CA . LEU A 1 182 ? -8.809 6.992 6.158 1.00 98.19 182 LEU A CA 1
ATOM 1457 C C . LEU A 1 182 ? -9.508 5.659 6.420 1.00 98.19 182 LEU A C 1
ATOM 1459 O O . LEU A 1 182 ? -9.947 4.978 5.499 1.00 98.19 182 LEU A O 1
ATOM 1463 N N . THR A 1 183 ? -9.638 5.306 7.694 1.00 97.44 183 THR A N 1
ATOM 1464 C CA . THR A 1 183 ? -10.454 4.181 8.159 1.00 97.44 183 THR A CA 1
ATOM 1465 C C . THR A 1 183 ? -11.516 4.724 9.096 1.00 97.44 183 THR A C 1
ATOM 1467 O O . THR A 1 183 ? -11.176 5.423 10.048 1.00 97.44 183 THR A O 1
ATOM 1470 N N . LEU A 1 184 ? -12.781 4.400 8.853 1.00 97.69 184 LEU A N 1
ATOM 1471 C CA . LEU A 1 184 ? -13.917 4.802 9.672 1.00 97.69 184 LEU A CA 1
ATOM 1472 C C . LEU A 1 184 ? -14.724 3.578 10.104 1.00 97.69 184 LEU A C 1
ATOM 1474 O O . LEU A 1 184 ? -14.914 2.633 9.342 1.00 97.69 184 LEU A O 1
ATOM 1478 N N . HIS A 1 185 ? -15.261 3.661 11.314 1.00 96.31 185 HIS A N 1
ATOM 1479 C CA . HIS A 1 185 ? -16.167 2.695 11.920 1.00 96.31 185 HIS A CA 1
ATOM 1480 C C . HIS A 1 185 ? -17.419 3.443 12.410 1.00 96.31 185 HIS A C 1
ATOM 1482 O O . HIS A 1 185 ? -17.605 3.607 13.619 1.00 96.31 185 HIS A O 1
ATOM 1488 N N . PRO A 1 186 ? -18.261 3.978 11.501 1.00 92.81 186 PRO A N 1
ATOM 1489 C CA . PRO A 1 186 ? -19.411 4.804 11.883 1.00 92.81 186 PRO A CA 1
ATOM 1490 C C . PRO A 1 186 ? -20.410 4.050 12.774 1.00 92.81 186 PRO A C 1
ATOM 1492 O O . PRO A 1 186 ? -21.046 4.647 13.639 1.00 92.81 186 PRO A O 1
ATOM 1495 N N . PHE A 1 187 ? -20.520 2.730 12.597 1.00 90.75 187 PHE A N 1
ATOM 1496 C CA . PHE A 1 187 ? -21.282 1.829 13.460 1.00 90.75 187 PHE A CA 1
ATOM 1497 C C . PHE A 1 187 ? -20.499 0.529 13.639 1.00 90.75 187 PHE A C 1
ATOM 1499 O O . PHE A 1 187 ? -19.670 0.178 12.804 1.00 90.75 187 PHE A O 1
ATOM 1506 N N . SER A 1 188 ? -20.821 -0.253 14.670 1.00 88.50 188 SER A N 1
ATOM 1507 C CA . SER A 1 188 ? -20.068 -1.465 15.030 1.00 88.50 188 SER A CA 1
ATOM 1508 C C . SER A 1 188 ? -19.997 -2.554 13.956 1.00 88.50 188 SER A C 1
ATOM 1510 O O . SER A 1 188 ? -19.194 -3.461 14.111 1.00 88.50 188 SER A O 1
ATOM 1512 N N . LYS A 1 189 ? -20.827 -2.491 12.907 1.00 94.81 189 LYS A N 1
ATOM 1513 C CA . LYS A 1 189 ? -20.911 -3.489 11.827 1.00 94.81 189 LYS A CA 1
ATOM 1514 C C . LYS A 1 189 ? -20.377 -3.001 10.480 1.0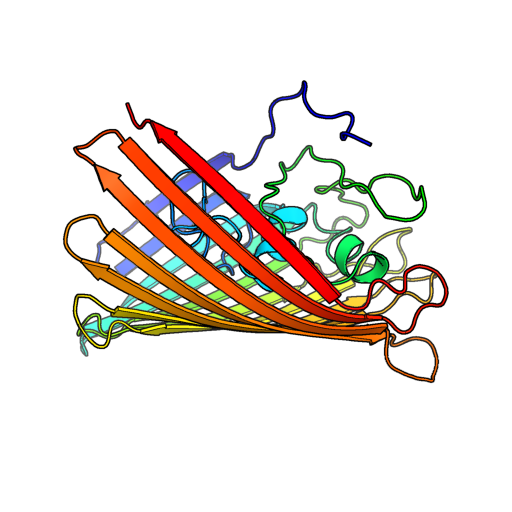0 94.81 189 LYS A C 1
ATOM 1516 O O . LYS A 1 189 ? -20.363 -3.795 9.546 1.00 94.81 189 LYS A O 1
ATOM 1521 N N . LEU A 1 190 ? -20.016 -1.723 10.356 1.00 96.00 190 LEU A N 1
ATOM 1522 C CA . LEU A 1 190 ? -19.615 -1.111 9.090 1.00 96.00 190 LEU A CA 1
ATOM 1523 C C . LEU A 1 190 ? -18.197 -0.561 9.205 1.00 96.00 190 LEU A C 1
ATOM 1525 O O . LEU A 1 190 ? -17.947 0.324 10.020 1.00 96.00 190 LEU A O 1
ATOM 1529 N N . ASP A 1 191 ? -17.320 -1.053 8.339 1.00 96.75 191 ASP A N 1
ATOM 1530 C CA . ASP A 1 191 ? -15.984 -0.515 8.115 1.00 96.75 191 ASP A CA 1
ATOM 1531 C C . ASP A 1 191 ? -15.997 0.258 6.784 1.00 96.75 191 ASP A C 1
ATOM 1533 O O . ASP A 1 191 ? -16.492 -0.252 5.775 1.00 96.75 191 ASP A O 1
ATOM 1537 N N . ILE A 1 192 ? -15.468 1.482 6.775 1.00 97.94 192 ILE A N 1
ATOM 1538 C CA . ILE A 1 192 ? -15.237 2.273 5.559 1.00 97.94 192 ILE A CA 1
ATOM 1539 C C . ILE A 1 192 ? -13.746 2.567 5.480 1.00 97.94 192 ILE A C 1
ATOM 1541 O O . ILE A 1 192 ? -13.178 3.123 6.420 1.00 97.94 192 ILE A O 1
ATOM 1545 N N . ILE A 1 193 ? -13.106 2.203 4.376 1.00 98.00 193 ILE A N 1
ATOM 1546 C CA . ILE A 1 193 ? -11.674 2.424 4.166 1.00 98.00 193 ILE A CA 1
ATOM 1547 C C . ILE A 1 193 ? -11.490 3.133 2.840 1.00 98.00 193 ILE A C 1
ATOM 1549 O O . ILE A 1 193 ? -12.070 2.737 1.838 1.00 98.00 193 ILE A O 1
ATOM 1553 N N . THR A 1 194 ? -10.676 4.175 2.820 1.00 98.50 194 THR A N 1
ATOM 1554 C CA . THR A 1 194 ? -10.250 4.805 1.577 1.00 98.50 194 THR A CA 1
ATOM 1555 C C . THR A 1 194 ? -8.785 5.163 1.660 1.00 98.50 194 THR A C 1
ATOM 1557 O O . THR A 1 194 ? -8.275 5.509 2.727 1.00 98.50 194 THR A O 1
ATOM 1560 N N . GLN A 1 195 ? -8.103 5.058 0.533 1.00 98.50 195 GLN A N 1
ATOM 1561 C CA . GLN A 1 195 ? -6.708 5.421 0.415 1.00 98.50 195 GLN A CA 1
ATOM 1562 C C . GLN A 1 195 ? -6.476 6.044 -0.947 1.00 98.50 195 GLN A C 1
ATOM 1564 O O . GLN A 1 195 ? -6.954 5.520 -1.946 1.00 98.50 195 GLN A O 1
ATOM 1569 N N . TYR A 1 196 ? -5.744 7.150 -0.960 1.00 98.56 196 TYR A N 1
ATOM 1570 C CA . TYR A 1 196 ? -5.275 7.835 -2.153 1.00 98.56 196 TYR A CA 1
ATOM 1571 C C . TYR A 1 196 ? -3.752 7.829 -2.167 1.00 98.56 196 TYR A C 1
ATOM 1573 O O . TYR A 1 196 ? -3.120 8.102 -1.143 1.00 98.56 196 TYR A O 1
ATOM 1581 N N . MET A 1 197 ? -3.185 7.557 -3.334 1.00 98.31 197 MET A N 1
ATOM 1582 C CA . MET A 1 197 ? -1.757 7.520 -3.588 1.00 98.31 197 MET A CA 1
ATOM 1583 C C . MET A 1 197 ? -1.429 8.316 -4.847 1.00 98.31 197 MET A C 1
ATOM 1585 O O . MET A 1 197 ? -2.150 8.263 -5.846 1.00 98.31 197 MET A O 1
ATOM 1589 N N . ILE A 1 198 ? -0.316 9.037 -4.791 1.00 98.12 198 ILE A N 1
ATOM 1590 C CA . ILE A 1 198 ? 0.282 9.726 -5.930 1.00 98.12 198 ILE A CA 1
ATOM 1591 C C . ILE A 1 198 ? 1.794 9.591 -5.851 1.00 98.12 198 ILE A C 1
ATOM 1593 O O . ILE A 1 198 ? 2.369 9.711 -4.770 1.00 98.12 198 ILE A O 1
ATOM 1597 N N . GLY A 1 199 ? 2.435 9.388 -6.989 1.00 97.50 199 GLY A N 1
ATOM 1598 C CA . GLY A 1 199 ? 3.880 9.327 -7.057 1.00 97.50 199 GLY A CA 1
ATOM 1599 C C . GLY A 1 199 ? 4.390 9.361 -8.480 1.00 97.50 199 GLY A C 1
ATOM 1600 O O . GLY A 1 199 ? 3.635 9.569 -9.434 1.00 97.50 199 GLY A O 1
ATOM 1601 N N . GLU A 1 200 ? 5.689 9.175 -8.593 1.00 96.31 200 GLU A N 1
ATOM 1602 C CA . GLU A 1 200 ? 6.382 9.017 -9.857 1.00 96.31 200 GLU A CA 1
ATOM 1603 C C . GLU A 1 200 ? 7.522 8.017 -9.711 1.00 96.31 200 GLU A C 1
ATOM 1605 O O . GLU A 1 200 ? 8.063 7.850 -8.616 1.00 96.31 200 GLU A O 1
ATOM 1610 N N . ALA A 1 201 ? 7.816 7.340 -10.814 1.00 95.25 201 ALA A N 1
ATOM 1611 C CA . ALA A 1 201 ? 8.922 6.415 -10.974 1.00 95.25 201 ALA A CA 1
ATOM 1612 C C . ALA A 1 201 ? 9.673 6.844 -12.232 1.00 95.25 201 ALA A C 1
ATOM 1614 O O . ALA A 1 201 ? 9.081 6.896 -13.313 1.00 95.25 201 ALA A O 1
ATOM 1615 N N . LEU A 1 202 ? 10.931 7.228 -12.053 1.00 94.00 202 LEU A N 1
ATOM 1616 C CA . LEU A 1 202 ? 11.756 7.847 -13.081 1.00 94.00 202 LEU A CA 1
ATOM 1617 C C . LEU A 1 202 ? 12.971 6.964 -13.371 1.00 94.00 202 LEU A C 1
ATOM 1619 O O . LEU A 1 202 ? 13.582 6.436 -12.441 1.00 94.00 202 LEU A O 1
ATOM 1623 N N . HIS A 1 203 ? 13.393 6.856 -14.622 1.00 90.00 203 HIS A N 1
ATOM 1624 C CA . HIS A 1 203 ? 14.513 6.017 -15.029 1.00 90.00 203 HIS A CA 1
ATOM 1625 C C . HIS A 1 203 ? 15.288 6.631 -16.209 1.00 90.00 203 HIS A C 1
ATOM 1627 O O . HIS A 1 203 ? 14.706 7.107 -17.171 1.00 90.00 203 HIS A O 1
ATOM 1633 N N . ASP A 1 204 ? 16.622 6.599 -16.154 1.00 83.19 204 ASP A N 1
ATOM 1634 C CA . ASP A 1 204 ? 17.530 7.052 -17.224 1.00 83.19 204 ASP A CA 1
ATOM 1635 C C . ASP A 1 204 ? 18.356 5.828 -17.679 1.00 83.19 204 ASP A C 1
ATOM 1637 O O . ASP A 1 204 ? 18.846 5.085 -16.817 1.00 83.19 204 ASP A O 1
ATOM 1641 N N . PRO A 1 205 ? 18.510 5.529 -18.991 1.00 72.44 205 PRO A N 1
ATOM 1642 C CA . PRO A 1 205 ? 18.184 6.344 -20.172 1.00 72.44 205 PRO A CA 1
ATOM 1643 C C . PRO A 1 205 ? 16.946 5.945 -20.970 1.00 72.44 205 PRO A C 1
ATOM 1645 O O . PRO A 1 205 ? 16.739 6.458 -22.074 1.00 72.44 205 PRO A O 1
ATOM 1648 N N . CYS A 1 206 ? 16.138 5.008 -20.479 1.00 68.88 206 CYS A N 1
ATOM 1649 C CA . CYS A 1 206 ? 14.900 4.668 -21.169 1.00 68.88 206 CYS A CA 1
ATOM 1650 C C . CYS A 1 206 ? 13.842 5.754 -20.903 1.00 68.88 206 CYS A C 1
ATOM 1652 O O . CYS A 1 206 ? 13.612 6.058 -19.740 1.00 68.88 206 CYS A O 1
ATOM 1654 N N . PRO A 1 207 ? 13.162 6.297 -21.931 1.00 68.94 207 PRO A N 1
ATOM 1655 C CA . PRO A 1 207 ? 12.014 7.175 -21.745 1.00 68.94 207 PRO A CA 1
ATOM 165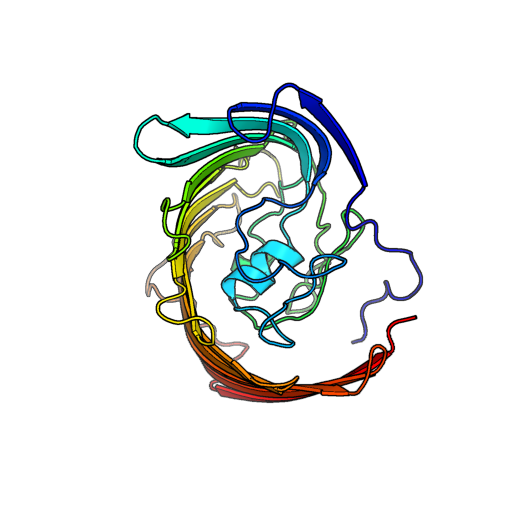6 C C . PRO A 1 207 ? 10.805 6.335 -21.315 1.00 68.94 207 PRO A C 1
ATOM 1658 O O . PRO A 1 207 ? 9.926 6.017 -22.121 1.00 68.94 207 PRO A O 1
ATOM 1661 N N . CYS A 1 208 ? 10.820 5.878 -20.067 1.00 78.38 208 CYS A N 1
ATOM 1662 C CA . CYS A 1 208 ? 9.733 5.133 -19.457 1.00 78.38 208 CYS A CA 1
ATOM 1663 C C . CYS A 1 208 ? 9.278 5.742 -18.128 1.00 78.38 208 CYS A C 1
ATOM 1665 O O . CYS A 1 208 ? 8.615 5.045 -17.351 1.00 78.38 208 CYS A O 1
ATOM 1667 N N . ASP A 1 209 ? 9.534 7.028 -17.917 1.00 89.06 209 ASP A N 1
ATOM 1668 C CA . ASP A 1 209 ? 9.124 7.778 -16.743 1.00 89.06 209 ASP A CA 1
ATOM 1669 C C . ASP A 1 209 ? 7.597 7.761 -16.603 1.00 89.06 209 ASP A C 1
ATOM 1671 O O . ASP A 1 209 ? 6.834 7.989 -17.551 1.00 89.06 209 ASP A O 1
ATOM 1675 N N . VAL A 1 210 ? 7.121 7.492 -15.387 1.00 90.94 210 VAL A N 1
ATOM 1676 C CA . VAL A 1 210 ? 5.690 7.501 -15.083 1.00 90.94 210 VAL A CA 1
ATOM 1677 C C . VAL A 1 210 ? 5.361 8.378 -13.901 1.00 90.94 210 VAL A C 1
ATOM 1679 O O . VAL A 1 210 ? 5.958 8.279 -12.834 1.00 90.94 210 VAL A O 1
ATOM 1682 N N . ARG A 1 211 ? 4.285 9.152 -14.044 1.00 94.12 211 ARG A N 1
ATOM 1683 C CA . ARG A 1 211 ? 3.503 9.635 -12.906 1.00 94.12 211 ARG A CA 1
ATOM 1684 C C . ARG A 1 211 ? 2.297 8.738 -12.708 1.00 94.12 211 ARG A C 1
ATOM 1686 O O . ARG A 1 211 ? 1.504 8.549 -13.629 1.00 94.12 211 ARG A O 1
ATOM 1693 N N . PHE A 1 212 ? 2.101 8.259 -11.490 1.00 94.94 212 PHE A N 1
ATOM 1694 C CA . PHE A 1 212 ? 1.029 7.331 -11.160 1.00 94.94 212 PHE A CA 1
ATOM 1695 C C . PHE A 1 212 ? 0.129 7.864 -10.050 1.00 94.94 212 PHE A C 1
ATOM 1697 O O . PHE A 1 212 ? 0.544 8.621 -9.168 1.00 94.94 212 PHE A O 1
ATOM 1704 N N . GLN A 1 213 ? -1.143 7.484 -10.121 1.00 97.06 213 GLN A N 1
ATOM 1705 C CA . GLN A 1 213 ? -2.163 7.820 -9.137 1.00 97.06 213 GLN A CA 1
ATOM 1706 C C . GLN A 1 213 ? -3.134 6.662 -8.982 1.00 97.06 213 GLN A C 1
ATOM 1708 O O . GLN A 1 213 ? -3.521 6.050 -9.975 1.00 97.06 213 GLN A O 1
ATOM 1713 N N . ALA A 1 214 ? -3.580 6.427 -7.755 1.00 97.88 214 ALA A N 1
ATOM 1714 C CA . ALA A 1 214 ? -4.643 5.477 -7.481 1.00 97.88 214 ALA A CA 1
ATOM 1715 C C . ALA A 1 214 ? -5.440 5.883 -6.241 1.00 97.88 214 ALA A C 1
ATOM 1717 O O . ALA A 1 214 ? -4.909 6.477 -5.299 1.00 97.88 214 ALA A O 1
ATOM 1718 N N . VAL A 1 215 ? -6.728 5.562 -6.241 1.00 98.44 215 VAL A N 1
ATOM 1719 C CA . VAL A 1 215 ? -7.621 5.702 -5.094 1.00 98.44 215 VAL A CA 1
ATOM 1720 C C . VAL A 1 215 ? -8.536 4.498 -5.016 1.00 98.44 215 VAL A C 1
ATOM 1722 O O . VAL A 1 215 ? -8.980 4.004 -6.045 1.00 98.44 215 VAL A O 1
ATOM 1725 N N . TYR A 1 216 ? -8.886 4.077 -3.808 1.00 98.44 216 TYR A N 1
ATOM 1726 C CA . TYR A 1 216 ? -10.040 3.205 -3.626 1.00 98.44 216 TYR A CA 1
ATOM 1727 C C . TYR A 1 216 ? -10.935 3.668 -2.485 1.00 98.44 216 TYR A C 1
ATOM 1729 O O . TYR A 1 216 ? -10.512 4.385 -1.570 1.00 98.44 216 TYR A O 1
ATOM 1737 N N . VAL A 1 217 ? -12.183 3.213 -2.529 1.00 98.62 217 VAL A N 1
ATOM 1738 C CA . VAL A 1 217 ? -13.137 3.274 -1.423 1.00 98.62 217 VAL A CA 1
ATOM 1739 C C . VAL A 1 217 ? -13.709 1.880 -1.215 1.00 98.62 217 VAL A C 1
ATOM 1741 O O . VAL A 1 217 ? -14.266 1.291 -2.135 1.00 98.62 217 VAL A O 1
ATOM 1744 N N . LEU A 1 218 ? -13.584 1.363 0.003 1.00 98.56 218 LEU A N 1
ATOM 1745 C CA . LEU A 1 218 ? -14.068 0.061 0.433 1.00 98.56 218 LEU A CA 1
ATOM 1746 C C . LEU A 1 218 ? -15.122 0.232 1.525 1.00 98.56 218 LEU A C 1
ATOM 1748 O O . LEU A 1 218 ? -14.903 0.921 2.522 1.00 98.56 218 LEU A O 1
ATOM 1752 N N . LEU A 1 219 ? -16.250 -0.449 1.352 1.00 98.31 219 LEU A N 1
ATOM 1753 C CA . LEU A 1 219 ? -17.323 -0.592 2.328 1.00 98.31 219 LEU A CA 1
ATOM 1754 C C . LEU A 1 219 ? -17.400 -2.057 2.748 1.00 98.31 219 LEU A C 1
ATOM 1756 O O . LEU A 1 219 ? -17.524 -2.928 1.892 1.00 98.31 219 LEU A O 1
ATOM 1760 N N . SER A 1 220 ? -17.354 -2.343 4.050 1.00 97.69 220 SER A N 1
ATOM 1761 C CA . SER A 1 220 ? -17.463 -3.710 4.568 1.00 97.69 220 SER A CA 1
ATOM 1762 C C . SER A 1 220 ? -18.491 -3.812 5.684 1.00 97.69 220 SER A C 1
ATOM 1764 O O . SER A 1 220 ? -18.329 -3.233 6.757 1.00 97.69 220 SER A O 1
ATOM 1766 N N . LEU A 1 221 ? -19.542 -4.589 5.444 1.00 97.25 221 LEU A N 1
ATOM 1767 C CA . LEU A 1 221 ? -20.574 -4.922 6.415 1.00 97.25 221 LEU A CA 1
ATOM 1768 C C . LEU A 1 221 ? -20.292 -6.295 7.011 1.00 97.25 221 LEU A C 1
ATOM 1770 O O . LEU A 1 221 ? -20.162 -7.272 6.279 1.00 97.25 221 LEU A O 1
ATOM 1774 N N . HIS A 1 222 ? -20.250 -6.393 8.337 1.00 94.69 222 HIS A N 1
ATOM 1775 C CA . HIS A 1 222 ? -20.037 -7.662 9.024 1.00 94.69 222 HIS A CA 1
ATOM 1776 C C . HIS A 1 222 ? -21.153 -7.981 10.025 1.00 94.69 222 HIS A C 1
ATOM 1778 O O . HIS A 1 222 ? -21.565 -7.157 10.847 1.00 94.69 222 HIS A O 1
ATOM 1784 N N . HIS A 1 223 ? -21.655 -9.214 9.977 1.00 94.19 223 HIS A N 1
ATOM 1785 C CA . HIS A 1 223 ? -22.689 -9.691 10.885 1.00 94.19 223 HIS A CA 1
ATOM 1786 C C . HIS A 1 223 ? -22.647 -11.213 11.059 1.00 94.19 223 HIS A C 1
ATOM 1788 O O . HIS A 1 223 ? -22.774 -11.945 10.088 1.00 94.19 223 HIS A O 1
ATOM 1794 N N . ARG A 1 224 ? -22.535 -11.693 12.310 1.00 87.94 224 ARG A N 1
ATOM 1795 C CA . ARG A 1 224 ? -22.689 -13.118 12.694 1.00 87.94 224 ARG A CA 1
ATOM 1796 C C . ARG A 1 224 ? -21.908 -14.106 11.801 1.00 87.94 224 ARG A C 1
ATOM 1798 O O . ARG A 1 224 ? -22.469 -15.085 11.335 1.00 87.94 224 ARG A O 1
ATOM 1805 N N . GLY A 1 225 ? -20.624 -13.834 11.559 1.00 90.56 225 GLY A N 1
ATOM 1806 C CA . GLY A 1 225 ? -19.746 -14.683 10.733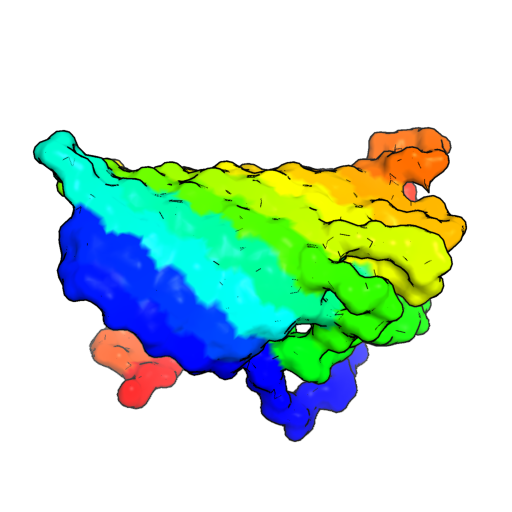 1.00 90.56 225 GLY A CA 1
ATOM 1807 C C . GLY A 1 225 ? -19.785 -14.379 9.232 1.00 90.56 225 GLY A C 1
ATOM 1808 O O . GLY A 1 225 ? -18.939 -14.866 8.491 1.00 90.56 225 GLY A O 1
ATOM 1809 N N . HIS A 1 226 ? -20.707 -13.528 8.785 1.00 95.56 226 HIS A N 1
ATOM 1810 C CA . HIS A 1 226 ? -20.792 -13.057 7.407 1.00 95.56 226 HIS A CA 1
ATOM 1811 C C . HIS A 1 226 ? -20.095 -11.706 7.257 1.00 95.56 226 HIS A C 1
ATOM 1813 O O . HIS A 1 226 ? -20.243 -10.828 8.115 1.00 95.56 226 HIS A O 1
ATOM 1819 N N . ARG A 1 227 ? -19.389 -11.516 6.146 1.00 96.38 227 ARG A N 1
ATOM 1820 C CA . ARG A 1 227 ? -18.844 -10.230 5.716 1.00 96.38 227 ARG A CA 1
ATOM 1821 C C . ARG A 1 227 ? -19.162 -10.010 4.245 1.00 96.38 227 ARG A C 1
ATOM 1823 O O . ARG A 1 227 ? -18.818 -10.841 3.414 1.00 96.38 227 ARG A O 1
ATOM 1830 N N . LEU A 1 228 ? -19.800 -8.886 3.948 1.00 97.81 228 LEU A N 1
ATOM 1831 C CA . LEU A 1 228 ? -20.042 -8.404 2.596 1.00 97.81 228 LEU A CA 1
ATOM 1832 C C . LEU A 1 228 ? -19.206 -7.146 2.387 1.00 97.81 228 LEU A C 1
ATOM 1834 O O . LEU A 1 228 ? -19.329 -6.192 3.154 1.00 97.81 228 LEU A O 1
ATOM 1838 N N . SER A 1 229 ? -18.372 -7.157 1.361 1.00 98.25 229 SER A N 1
ATOM 1839 C CA . SER A 1 229 ? -17.484 -6.062 1.008 1.00 98.25 229 SER A CA 1
ATOM 1840 C C . SER A 1 229 ? -17.757 -5.613 -0.420 1.00 98.25 229 SER A C 1
ATOM 1842 O O . SER A 1 229 ? -17.958 -6.444 -1.303 1.00 98.25 229 SER A O 1
ATOM 1844 N N . ALA A 1 230 ? -17.732 -4.305 -0.639 1.00 98.44 230 ALA A N 1
ATOM 1845 C CA . ALA A 1 230 ? -17.690 -3.702 -1.961 1.00 98.44 230 ALA A CA 1
ATOM 1846 C C . ALA A 1 230 ? -16.533 -2.704 -1.994 1.00 98.44 230 ALA A C 1
ATOM 1848 O O . ALA A 1 230 ? -16.380 -1.920 -1.054 1.00 98.44 230 ALA A O 1
ATOM 1849 N N . ARG A 1 231 ? -15.726 -2.727 -3.050 1.00 98.44 231 ARG A N 1
ATOM 1850 C CA . ARG A 1 231 ? -14.646 -1.767 -3.277 1.00 98.44 231 ARG A CA 1
ATOM 1851 C C . ARG A 1 231 ? -14.767 -1.191 -4.678 1.00 98.44 231 ARG A C 1
ATOM 1853 O O . ARG A 1 231 ? -15.065 -1.927 -5.609 1.00 98.44 231 ARG A O 1
ATOM 1860 N N . TYR A 1 232 ? -14.552 0.111 -4.792 1.00 98.50 232 TYR A N 1
ATOM 1861 C CA . TYR A 1 232 ? -14.332 0.793 -6.059 1.00 98.50 232 TYR A CA 1
ATOM 1862 C C . TYR A 1 232 ? -12.904 1.323 -6.078 1.00 98.50 232 TYR A C 1
ATOM 1864 O O . TYR A 1 232 ? -12.497 1.980 -5.116 1.00 98.50 232 TYR A O 1
ATOM 1872 N N . ASP A 1 233 ? -12.175 1.056 -7.151 1.00 98.06 233 ASP A N 1
ATOM 1873 C CA . ASP A 1 233 ? -10.823 1.538 -7.398 1.00 98.06 233 ASP A CA 1
ATOM 1874 C C . ASP A 1 233 ? -10.831 2.451 -8.624 1.00 98.06 233 ASP A C 1
ATOM 1876 O O . ASP A 1 233 ? -11.535 2.184 -9.588 1.00 98.06 233 ASP A O 1
ATOM 1880 N N . TRP A 1 234 ? -10.020 3.502 -8.615 1.00 97.06 234 TRP A N 1
ATOM 1881 C CA . TRP A 1 234 ? -9.706 4.306 -9.793 1.00 97.06 234 TRP A CA 1
ATOM 1882 C C . TRP A 1 234 ? -8.204 4.530 -9.848 1.00 97.06 234 TRP A C 1
ATOM 1884 O O . TRP A 1 234 ? -7.580 4.821 -8.824 1.00 97.06 234 TRP A O 1
ATOM 1894 N N . PHE A 1 235 ? -7.622 4.429 -11.034 1.00 95.25 235 PHE A N 1
ATOM 1895 C CA . PHE A 1 235 ? -6.182 4.483 -11.210 1.00 95.25 235 PHE A CA 1
ATOM 1896 C C . PHE A 1 235 ? -5.775 5.091 -12.548 1.00 95.25 235 PHE A C 1
ATOM 1898 O O . PHE A 1 235 ? -6.545 5.170 -13.507 1.00 95.25 235 PHE A O 1
ATOM 1905 N N . ARG A 1 236 ? -4.534 5.572 -12.593 1.00 92.69 236 ARG A N 1
ATOM 1906 C CA . ARG A 1 236 ? -3.947 6.197 -13.774 1.00 92.69 236 ARG A CA 1
ATOM 1907 C C . ARG A 1 236 ? -2.428 6.116 -13.752 1.00 92.69 236 ARG A C 1
ATOM 1909 O O . ARG A 1 236 ? -1.815 6.310 -12.700 1.00 92.69 236 ARG A O 1
ATOM 1916 N N . THR A 1 237 ? -1.835 5.948 -14.926 1.00 90.06 237 THR A N 1
ATOM 1917 C CA . THR A 1 237 ? -0.426 6.230 -15.208 1.00 90.06 237 THR A CA 1
ATOM 1918 C C . THR A 1 237 ? -0.329 7.221 -16.371 1.00 90.06 237 THR A C 1
ATOM 1920 O O . THR A 1 237 ? -1.115 7.210 -17.323 1.00 90.06 237 THR A O 1
ATOM 1923 N N . ARG A 1 238 ? 0.608 8.158 -16.266 1.00 88.19 238 ARG A N 1
ATOM 1924 C CA . ARG A 1 238 ? 0.925 9.132 -17.310 1.00 88.19 238 ARG A CA 1
ATOM 1925 C C . ARG A 1 238 ? 2.393 8.999 -17.654 1.00 88.19 238 ARG A C 1
ATOM 1927 O O . ARG A 1 238 ? 3.216 9.070 -16.746 1.00 88.19 238 ARG A O 1
ATOM 1934 N N . ASP A 1 239 ? 2.661 8.814 -18.936 1.00 82.88 239 ASP A N 1
ATOM 1935 C CA . ASP A 1 239 ? 3.993 8.942 -19.516 1.00 82.88 239 ASP A CA 1
ATOM 1936 C C . ASP A 1 239 ? 4.480 10.389 -19.326 1.00 82.88 239 ASP A C 1
ATOM 1938 O O . ASP A 1 239 ? 3.670 11.322 -19.393 1.00 82.88 239 ASP A O 1
ATOM 1942 N N . LEU A 1 240 ? 5.757 10.569 -18.991 1.00 81.38 240 LEU A N 1
ATOM 1943 C CA . LEU A 1 240 ? 6.381 11.882 -18.813 1.00 81.38 240 LEU A CA 1
ATOM 1944 C C . LEU A 1 240 ? 7.357 12.235 -19.945 1.00 81.38 240 LEU A C 1
ATOM 1946 O O . LEU A 1 240 ? 7.840 13.369 -19.985 1.00 81.38 240 LEU A O 1
ATOM 1950 N N . ASP A 1 241 ? 7.620 11.315 -20.874 1.00 71.56 241 ASP A N 1
ATOM 1951 C CA . ASP A 1 241 ? 8.708 11.444 -21.834 1.00 71.56 241 ASP A CA 1
ATOM 1952 C C . ASP A 1 241 ? 8.299 12.089 -23.159 1.00 71.56 241 ASP A C 1
ATOM 1954 O O . ASP A 1 241 ? 9.071 12.886 -23.709 1.00 71.56 241 ASP A O 1
ATOM 1958 N N . ARG A 1 242 ? 7.114 11.774 -23.719 1.00 59.84 242 ARG A N 1
ATOM 1959 C CA . ARG A 1 242 ? 6.641 12.367 -24.992 1.00 59.84 242 ARG A CA 1
ATOM 1960 C C . ARG A 1 242 ? 5.108 12.462 -25.118 1.00 59.84 242 ARG A C 1
ATOM 1962 O O . ARG A 1 242 ? 4.429 11.464 -24.904 1.00 59.84 242 ARG A O 1
ATOM 1969 N N . PRO A 1 243 ? 4.567 13.587 -25.634 1.00 56.75 243 PRO A N 1
ATOM 1970 C CA . PRO A 1 243 ? 3.156 13.688 -26.023 1.00 56.75 243 PRO A CA 1
ATOM 1971 C C . PRO A 1 243 ? 2.789 12.744 -27.190 1.00 56.75 243 PRO A C 1
ATOM 1973 O O . PRO A 1 243 ? 3.633 12.530 -28.068 1.00 56.75 243 PRO A O 1
ATOM 1976 N N . PRO A 1 244 ? 1.519 12.295 -27.317 1.00 51.41 244 PRO A N 1
ATOM 1977 C CA . PRO A 1 244 ? 0.356 12.645 -26.490 1.00 51.41 244 PRO A CA 1
ATOM 1978 C C . PRO A 1 244 ? 0.307 11.891 -25.145 1.00 51.41 244 PRO A C 1
ATOM 1980 O O . PRO A 1 244 ? 0.448 10.677 -25.103 1.00 51.41 244 PRO A O 1
ATOM 1983 N N . ASP A 1 245 ? 0.057 12.625 -24.053 1.00 64.44 245 ASP A N 1
ATOM 1984 C CA . ASP A 1 245 ? 0.185 12.123 -22.674 1.00 64.44 245 ASP A CA 1
ATOM 1985 C C . ASP A 1 245 ? -1.041 11.336 -22.178 1.00 64.44 245 ASP A C 1
ATOM 1987 O O . ASP A 1 245 ? -1.875 11.901 -21.464 1.00 64.44 245 ASP A O 1
ATOM 1991 N N . TYR A 1 246 ? -1.106 10.030 -22.443 1.00 53.94 246 TYR A N 1
ATOM 1992 C CA . TYR A 1 246 ? -1.738 9.049 -21.545 1.00 53.94 246 TYR A CA 1
ATOM 1993 C C . TYR A 1 246 ? -1.036 7.693 -21.695 1.00 53.94 246 TYR A C 1
ATOM 1995 O O . TYR A 1 246 ? -0.703 7.291 -22.802 1.00 53.94 246 TYR A O 1
ATOM 2003 N N . ARG A 1 247 ? -0.788 6.997 -20.575 1.00 68.25 247 ARG A N 1
ATOM 2004 C CA . ARG A 1 247 ? -0.195 5.647 -20.577 1.00 68.25 247 ARG A CA 1
ATOM 2005 C C . ARG A 1 247 ? -1.249 4.602 -20.212 1.00 68.25 247 ARG A C 1
ATOM 2007 O O . ARG A 1 247 ? -1.425 3.645 -20.952 1.00 68.25 247 ARG A O 1
ATOM 2014 N N . ASP A 1 248 ? -2.008 4.844 -19.141 1.00 78.31 248 ASP A N 1
ATOM 2015 C CA . ASP A 1 248 ? -3.145 4.009 -18.735 1.00 78.31 248 ASP A CA 1
ATOM 2016 C C . ASP A 1 248 ? -4.120 4.793 -17.838 1.00 78.31 248 ASP A C 1
ATOM 2018 O O . ASP A 1 248 ? -3.703 5.635 -17.035 1.00 78.31 248 ASP A O 1
ATOM 2022 N N . ARG A 1 249 ? -5.420 4.513 -17.923 1.00 88.25 249 ARG A N 1
ATOM 2023 C CA . ARG A 1 249 ? -6.420 4.915 -16.924 1.00 88.25 249 ARG A CA 1
ATOM 2024 C C . ARG A 1 249 ? -7.488 3.838 -16.804 1.00 88.25 249 ARG A C 1
ATOM 2026 O O . ARG A 1 249 ? -7.941 3.313 -17.814 1.00 88.25 249 ARG A O 1
ATOM 2033 N N . GLY A 1 250 ? -7.996 3.623 -15.603 1.00 91.38 250 GLY A N 1
ATOM 2034 C CA . GLY A 1 250 ? -9.100 2.697 -15.415 1.00 91.38 250 GLY A CA 1
ATOM 2035 C C . GLY A 1 250 ? -9.765 2.820 -14.063 1.00 91.38 250 GLY A C 1
ATOM 2036 O O . GLY A 1 250 ? -9.327 3.569 -13.181 1.00 91.38 250 GLY A O 1
ATOM 2037 N N . ASP A 1 251 ? -10.843 2.073 -13.927 1.00 95.19 251 ASP A N 1
ATOM 2038 C CA . ASP A 1 251 ? -11.529 1.844 -12.674 1.00 95.19 251 ASP A CA 1
ATOM 2039 C C . ASP A 1 251 ? -12.023 0.406 -12.584 1.00 95.19 251 ASP A C 1
ATOM 2041 O O . ASP A 1 251 ? -12.057 -0.340 -13.563 1.00 95.19 251 ASP A O 1
ATOM 2045 N N . GLY A 1 252 ? -12.348 -0.014 -11.370 1.00 95.56 252 GLY A N 1
ATOM 2046 C CA . GLY A 1 252 ? -12.850 -1.353 -11.144 1.00 95.56 252 GLY A CA 1
ATOM 2047 C C . GLY A 1 252 ? -13.713 -1.450 -9.906 1.00 95.56 252 GLY A C 1
ATOM 2048 O O . GLY A 1 252 ? -13.603 -0.664 -8.962 1.00 95.56 252 GLY A O 1
ATOM 2049 N N . VAL A 1 253 ? -14.597 -2.440 -9.919 1.00 97.25 253 VAL A N 1
ATOM 2050 C CA . VAL A 1 253 ? -15.484 -2.770 -8.808 1.00 97.25 253 VAL A CA 1
ATOM 2051 C C . VAL A 1 253 ? -15.190 -4.188 -8.355 1.00 97.25 253 VAL A C 1
ATOM 2053 O O . VAL A 1 253 ? -15.248 -5.133 -9.134 1.00 97.25 253 VAL A O 1
ATOM 2056 N N . THR A 1 254 ? -14.920 -4.344 -7.063 1.00 97.94 254 THR A N 1
ATOM 2057 C CA . THR A 1 254 ? -14.795 -5.639 -6.394 1.00 97.94 254 THR A CA 1
ATOM 2058 C C . THR A 1 254 ? -15.993 -5.858 -5.479 1.00 97.94 254 THR A C 1
ATOM 2060 O O . THR A 1 254 ? -16.283 -5.026 -4.618 1.00 97.94 254 THR A O 1
ATOM 2063 N N . LEU A 1 255 ? -16.662 -7.000 -5.615 1.00 98.25 255 LEU A N 1
ATOM 2064 C CA . LEU A 1 255 ? -17.674 -7.491 -4.684 1.00 98.25 255 LEU A CA 1
ATOM 2065 C C . LEU A 1 255 ? -17.168 -8.778 -4.046 1.00 98.25 255 LEU A C 1
ATOM 2067 O O . LEU A 1 255 ? -16.854 -9.734 -4.747 1.00 98.25 255 LEU A O 1
ATOM 2071 N N . ALA A 1 256 ? -17.128 -8.825 -2.718 1.00 97.62 256 ALA A N 1
ATOM 2072 C CA . ALA A 1 256 ? -16.656 -9.994 -1.992 1.00 97.62 256 ALA A CA 1
ATOM 2073 C C . ALA A 1 256 ? -17.629 -10.391 -0.885 1.00 97.62 256 ALA A C 1
ATOM 2075 O O . ALA A 1 256 ? -18.089 -9.564 -0.093 1.00 97.62 256 ALA A O 1
ATOM 2076 N N . TYR A 1 257 ? -17.906 -11.687 -0.798 1.00 97.50 257 TYR A N 1
ATOM 2077 C CA . TYR A 1 257 ? -18.664 -12.287 0.285 1.00 97.50 257 TYR A CA 1
ATOM 2078 C C . TYR A 1 257 ? -17.818 -13.343 0.981 1.00 97.50 257 TYR A C 1
ATOM 2080 O O . TYR A 1 257 ? -17.347 -14.298 0.366 1.00 97.50 257 TYR A O 1
ATOM 2088 N N . LEU A 1 258 ? -17.633 -13.160 2.284 1.00 95.00 258 LEU A N 1
ATOM 2089 C CA . LEU A 1 258 ? -16.852 -14.043 3.127 1.00 95.00 258 LEU A CA 1
ATOM 2090 C C . LEU A 1 258 ? -17.725 -14.578 4.253 1.00 95.00 258 LEU A C 1
ATOM 2092 O O . LEU A 1 258 ? -18.493 -13.842 4.876 1.00 95.00 258 LEU A O 1
ATOM 2096 N N . PHE A 1 259 ? -17.576 -15.863 4.532 1.00 94.31 259 PHE A N 1
ATOM 2097 C CA . PHE A 1 259 ? -18.378 -16.567 5.515 1.00 94.31 259 PHE A CA 1
ATOM 2098 C C . PHE A 1 259 ? -17.502 -17.475 6.369 1.00 94.31 259 PHE A C 1
ATOM 2100 O O . PHE A 1 259 ? -16.803 -18.345 5.852 1.00 94.31 259 PHE A O 1
ATOM 2107 N N . GLU A 1 260 ? -17.534 -17.260 7.680 1.00 91.44 260 GLU A N 1
ATOM 2108 C CA . GLU A 1 260 ? -16.842 -18.086 8.665 1.00 91.44 260 GLU A CA 1
ATOM 2109 C C . GLU A 1 260 ? -17.843 -19.004 9.383 1.00 91.44 260 GLU A C 1
ATOM 2111 O O . GLU A 1 260 ? -18.848 -18.542 9.929 1.00 91.44 260 GLU A O 1
ATOM 2116 N N . VAL A 1 261 ? -17.560 -20.311 9.380 1.00 89.50 261 VAL A N 1
ATOM 2117 C CA . VAL A 1 261 ? -18.365 -21.349 10.041 1.00 89.50 261 VAL A CA 1
ATOM 2118 C C . VAL A 1 261 ? -17.531 -22.048 11.102 1.00 89.50 261 VAL A C 1
ATOM 2120 O O . VAL A 1 261 ? -16.483 -22.633 10.819 1.00 89.50 261 VAL A O 1
ATOM 2123 N N . GLY A 1 262 ? -18.031 -22.026 12.337 1.00 85.94 262 GLY A N 1
ATOM 2124 C CA . GLY A 1 262 ? -17.274 -22.512 13.484 1.00 85.94 262 GLY A CA 1
ATOM 2125 C C . GLY A 1 262 ? -15.998 -21.693 13.688 1.00 85.94 262 GLY A C 1
ATOM 2126 O O . GLY A 1 262 ? -15.952 -20.508 13.367 1.00 85.94 262 GLY A O 1
ATOM 2127 N N . LEU A 1 263 ? -14.963 -22.325 14.237 1.00 80.06 263 LEU A N 1
ATOM 2128 C CA . LEU A 1 263 ? -13.672 -21.672 14.488 1.00 80.06 263 LEU A CA 1
ATOM 2129 C C . LEU A 1 263 ? -12.647 -21.908 13.369 1.00 80.06 263 LEU A C 1
ATOM 2131 O O . LEU A 1 263 ? -11.636 -21.213 13.313 1.00 80.06 263 LEU A O 1
ATOM 2135 N N . HIS A 1 264 ? -12.915 -22.859 12.470 1.00 87.06 264 HIS A N 1
ATOM 2136 C CA . HIS A 1 264 ? -11.894 -23.406 11.576 1.00 87.06 264 HIS A CA 1
ATOM 2137 C C . HIS A 1 264 ? -12.178 -23.183 10.089 1.00 87.06 264 HIS A C 1
ATOM 2139 O O . HIS A 1 264 ? -11.248 -23.266 9.298 1.00 87.06 264 HIS A O 1
ATOM 2145 N N . HIS A 1 265 ? -13.413 -22.887 9.671 1.00 90.06 265 HIS A N 1
ATOM 2146 C CA . HIS A 1 265 ? -13.752 -22.821 8.246 1.00 90.06 265 HIS A CA 1
ATOM 2147 C C . HIS A 1 265 ? -14.045 -21.392 7.805 1.00 90.06 265 HIS A C 1
ATOM 2149 O O . HIS A 1 265 ? -14.898 -20.723 8.387 1.00 90.06 265 HIS A O 1
ATOM 2155 N N . ARG A 1 266 ? -13.382 -20.944 6.737 1.00 90.81 266 ARG A N 1
ATOM 2156 C CA . ARG A 1 266 ? -13.674 -19.686 6.044 1.00 90.81 266 ARG A CA 1
ATOM 2157 C C . ARG A 1 266 ? -13.862 -19.956 4.557 1.00 90.81 266 ARG A C 1
ATOM 2159 O O . ARG A 1 266 ? -12.985 -20.528 3.918 1.00 90.81 266 ARG A O 1
ATOM 2166 N N . PHE A 1 267 ? -14.981 -19.500 4.021 1.00 93.75 267 PHE A N 1
ATOM 2167 C CA . PHE A 1 267 ? -15.305 -19.516 2.599 1.00 93.75 267 PHE A CA 1
ATOM 2168 C C . PHE A 1 267 ? -15.329 -18.085 2.081 1.00 93.75 267 PHE A C 1
ATOM 2170 O O . PHE A 1 267 ? -15.716 -17.168 2.810 1.00 93.75 267 PHE A O 1
ATOM 2177 N N . ALA A 1 268 ? -14.923 -17.894 0.835 1.00 94.31 268 ALA A N 1
ATOM 2178 C CA . ALA A 1 268 ? -14.939 -16.599 0.186 1.00 94.31 268 ALA A CA 1
ATOM 2179 C C . ALA A 1 268 ? -15.267 -16.747 -1.297 1.00 94.31 268 ALA A C 1
ATOM 2181 O O . ALA A 1 268 ? -14.760 -17.648 -1.967 1.00 94.31 268 ALA A O 1
ATOM 2182 N N . VAL A 1 269 ? -16.104 -15.841 -1.785 1.00 96.38 269 VAL A N 1
ATOM 2183 C CA . VAL A 1 269 ? -16.392 -15.649 -3.204 1.00 96.38 269 VAL A CA 1
ATOM 2184 C C . VAL A 1 269 ? -16.170 -14.180 -3.509 1.00 96.38 269 VAL A C 1
ATOM 2186 O O . VAL A 1 269 ? -16.644 -13.317 -2.767 1.00 96.38 269 VAL A O 1
ATOM 2189 N N . GLU A 1 270 ? -15.451 -13.912 -4.584 1.00 97.00 270 GLU A N 1
ATOM 2190 C CA . GLU A 1 270 ? -15.137 -12.577 -5.058 1.00 97.00 270 GLU A CA 1
ATOM 2191 C C . GLU A 1 270 ? -15.424 -12.470 -6.553 1.00 97.00 270 GLU A C 1
ATOM 2193 O O . GLU A 1 270 ? -15.197 -13.410 -7.316 1.00 97.00 270 GLU A O 1
ATOM 2198 N N . TYR A 1 271 ? -15.941 -11.312 -6.940 1.00 96.56 271 TYR A N 1
ATOM 2199 C CA . TYR A 1 271 ? -16.117 -10.902 -8.319 1.00 96.56 271 TYR A CA 1
ATOM 2200 C C . TYR A 1 271 ? -15.462 -9.541 -8.514 1.00 96.56 271 TYR A C 1
ATOM 2202 O O . TYR A 1 271 ? -15.733 -8.614 -7.744 1.00 96.56 271 TYR A O 1
ATOM 2210 N N . ILE A 1 272 ? -14.616 -9.428 -9.531 1.00 94.31 272 ILE A N 1
ATOM 2211 C CA . ILE A 1 272 ? -13.947 -8.186 -9.913 1.00 94.31 272 ILE A CA 1
ATOM 2212 C C . ILE A 1 272 ? -14.329 -7.884 -11.356 1.00 94.31 272 ILE A C 1
ATOM 2214 O O . ILE A 1 272 ? -14.263 -8.765 -12.208 1.00 94.31 272 ILE A O 1
ATOM 2218 N N . VAL A 1 273 ? -14.713 -6.640 -11.620 1.00 93.38 273 VAL A N 1
ATOM 2219 C CA . VAL A 1 273 ? -14.843 -6.101 -12.976 1.00 93.38 273 VAL A CA 1
ATOM 2220 C C . VAL A 1 273 ? -13.972 -4.861 -13.092 1.00 93.38 273 VAL A C 1
ATOM 2222 O O . VAL A 1 273 ? -13.935 -4.052 -12.163 1.00 93.38 273 VAL A O 1
ATOM 2225 N N . VAL A 1 274 ? -13.264 -4.732 -14.207 1.00 91.44 274 VAL A N 1
ATOM 2226 C CA . VAL A 1 274 ? -12.309 -3.656 -14.478 1.00 91.44 274 VAL A CA 1
ATOM 2227 C C . VAL A 1 274 ? -12.554 -3.124 -15.877 1.00 91.44 274 VAL A C 1
ATOM 2229 O O . VAL A 1 274 ? -12.690 -3.899 -16.824 1.00 91.44 274 VAL A O 1
ATOM 2232 N N . ASP A 1 275 ? -12.586 -1.805 -15.997 1.00 89.38 275 ASP A N 1
ATOM 2233 C CA . ASP A 1 275 ? -12.605 -1.087 -17.266 1.00 89.38 275 ASP A CA 1
ATOM 2234 C C . ASP A 1 275 ? -11.342 -0.227 -17.339 1.00 89.38 275 ASP A C 1
ATOM 2236 O O . ASP A 1 275 ? -11.058 0.563 -16.433 1.00 89.38 275 ASP A O 1
ATOM 2240 N N . SER A 1 276 ? -10.537 -0.419 -18.381 1.00 84.44 276 SER A N 1
ATOM 2241 C CA . SER A 1 276 ? -9.226 0.224 -18.495 1.00 84.44 276 SER A CA 1
ATOM 2242 C C . SER A 1 276 ? -8.921 0.603 -19.932 1.00 84.44 276 SER A C 1
ATOM 2244 O O . SER A 1 276 ? -9.128 -0.166 -20.867 1.00 84.44 276 SER A O 1
ATOM 2246 N N . HIS A 1 277 ? -8.377 1.800 -20.110 1.00 79.31 277 HIS A N 1
ATOM 2247 C CA . HIS A 1 277 ? -7.944 2.310 -21.395 1.00 79.31 277 HIS A CA 1
ATOM 2248 C C . HIS A 1 277 ? -6.428 2.456 -21.412 1.00 79.31 277 HIS A C 1
ATOM 2250 O O . HIS A 1 277 ? -5.875 3.285 -20.685 1.00 79.31 277 HIS A O 1
ATOM 2256 N N . HIS A 1 278 ? -5.793 1.667 -22.274 1.00 71.81 278 HIS A N 1
ATOM 2257 C CA . HIS A 1 278 ? -4.354 1.650 -22.470 1.00 71.81 278 HIS A CA 1
ATOM 2258 C C . HIS A 1 278 ? -4.023 2.191 -23.868 1.00 71.81 278 HIS A C 1
ATOM 2260 O O . HIS A 1 278 ? -4.484 1.648 -24.873 1.00 71.81 278 HIS A O 1
ATOM 2266 N N . ASP A 1 279 ? -3.227 3.258 -23.938 1.00 62.25 279 ASP A N 1
ATOM 2267 C CA . ASP A 1 279 ? -2.953 3.973 -25.196 1.00 62.25 279 ASP A CA 1
ATOM 2268 C C . ASP A 1 279 ? -1.800 3.334 -26.004 1.00 62.25 279 ASP A C 1
ATOM 2270 O O . ASP A 1 279 ? -1.459 3.809 -27.091 1.00 62.25 279 ASP A O 1
ATOM 2274 N N . GLN A 1 280 ? -1.196 2.236 -25.520 1.00 54.38 280 GLN A N 1
ATOM 2275 C CA . GLN A 1 280 ? -0.143 1.533 -26.260 1.00 54.38 280 GLN A CA 1
ATOM 2276 C C . GLN A 1 280 ? -0.690 0.562 -27.324 1.00 54.38 280 GLN A C 1
ATOM 2278 O O . GLN A 1 280 ? -1.617 -0.205 -27.060 1.00 54.38 280 GLN A O 1
ATOM 2283 N N . PRO A 1 281 ? -0.067 0.504 -28.518 1.00 44.53 281 PRO A N 1
ATOM 2284 C CA . PRO A 1 281 ? -0.580 -0.247 -29.667 1.00 44.53 281 PRO A CA 1
ATOM 2285 C C . PRO A 1 281 ? -0.542 -1.782 -29.537 1.00 44.53 281 PRO A C 1
ATOM 2287 O O . PRO A 1 281 ? -1.025 -2.454 -30.447 1.00 44.53 281 PRO A O 1
ATOM 2290 N N . PHE A 1 282 ? 0.012 -2.352 -28.458 1.00 46.34 282 PHE A N 1
ATOM 2291 C CA . PHE A 1 282 ? 0.287 -3.794 -28.377 1.00 46.34 282 PHE A CA 1
ATOM 2292 C C . PHE A 1 282 ? -0.508 -4.597 -27.343 1.00 46.34 282 PHE A C 1
ATOM 2294 O O . PHE A 1 282 ? -0.443 -5.814 -27.423 1.00 46.34 282 PHE A O 1
ATOM 2301 N N . ASN A 1 283 ? -1.308 -3.986 -26.460 1.00 46.06 283 ASN A N 1
ATOM 2302 C CA . ASN A 1 283 ? -2.198 -4.717 -25.540 1.00 46.06 283 ASN A CA 1
ATOM 2303 C C . ASN A 1 283 ? -3.479 -3.916 -25.266 1.00 46.06 283 ASN A C 1
ATOM 2305 O O . ASN A 1 283 ? -3.708 -3.410 -24.170 1.00 46.06 283 ASN A O 1
ATOM 2309 N N . ALA A 1 284 ? -4.322 -3.783 -26.288 1.00 45.09 284 ALA A N 1
ATOM 2310 C CA . ALA A 1 284 ? -5.679 -3.281 -26.117 1.00 45.09 284 ALA A CA 1
ATOM 2311 C C . ALA A 1 284 ? -6.571 -4.397 -25.540 1.00 45.09 284 ALA A C 1
ATOM 2313 O O . ALA A 1 284 ? -7.321 -5.030 -26.281 1.00 45.09 284 ALA A O 1
ATOM 2314 N N . GLU A 1 285 ? -6.490 -4.658 -24.235 1.00 52.50 285 GLU A N 1
ATOM 2315 C CA . GLU A 1 285 ? -7.548 -5.382 -23.517 1.00 52.50 285 GLU A CA 1
ATOM 2316 C C . GLU A 1 285 ? -8.400 -4.355 -22.759 1.00 52.50 285 GLU A C 1
ATOM 2318 O O . GLU A 1 285 ? -7.981 -3.858 -21.716 1.00 52.50 285 GLU A O 1
ATOM 2323 N N . PRO A 1 286 ? -9.562 -3.946 -23.304 1.00 56.81 286 PRO A N 1
ATOM 2324 C CA . PRO A 1 286 ? -10.215 -2.718 -22.863 1.00 56.81 286 PRO A CA 1
ATOM 2325 C C . PRO A 1 286 ? -11.077 -2.893 -21.605 1.00 56.81 286 PRO A C 1
ATOM 2327 O O . PRO A 1 286 ? -11.510 -1.914 -21.023 1.00 56.81 286 PRO A O 1
ATOM 2330 N N . SER A 1 287 ? -11.338 -4.115 -21.156 1.00 60.81 287 SER A N 1
ATOM 2331 C CA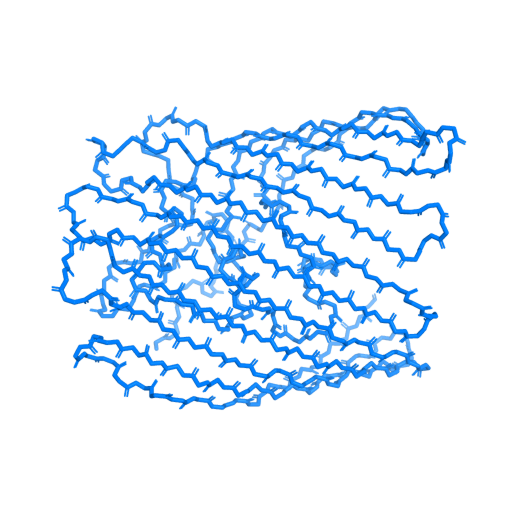 . SER A 1 287 ? -12.156 -4.382 -19.972 1.00 60.81 287 SER A CA 1
ATOM 2332 C C . SER A 1 287 ? -12.079 -5.868 -19.655 1.00 60.81 287 SER A C 1
ATOM 2334 O O . SER A 1 287 ? -12.148 -6.681 -20.581 1.00 60.81 287 SER A O 1
ATOM 2336 N N . SER A 1 288 ? -11.978 -6.231 -18.382 1.00 73.12 288 SER A N 1
ATOM 2337 C CA . SER A 1 288 ? -11.877 -7.624 -17.942 1.00 73.12 288 SER A CA 1
ATOM 2338 C C . SER A 1 288 ? -12.755 -7.867 -16.719 1.00 73.12 288 SER A C 1
ATOM 2340 O O . SER A 1 288 ? -12.950 -6.974 -15.891 1.00 73.12 288 SER A O 1
ATOM 2342 N N . ASP A 1 289 ? -13.303 -9.072 -16.601 1.00 77.56 289 ASP A N 1
ATOM 2343 C CA . ASP A 1 289 ? -14.002 -9.538 -15.412 1.00 77.56 289 ASP A CA 1
ATOM 2344 C C . ASP A 1 289 ? -13.454 -10.889 -14.941 1.00 77.56 289 ASP A C 1
ATOM 2346 O O . ASP A 1 289 ? -12.834 -11.653 -15.682 1.00 77.56 289 ASP A O 1
ATOM 2350 N N . GLY A 1 290 ? -13.629 -11.173 -13.654 1.00 74.00 290 GLY A N 1
ATOM 2351 C CA . GLY A 1 290 ? -13.062 -12.364 -13.044 1.00 74.00 290 GLY A CA 1
ATOM 2352 C C . GLY A 1 290 ? -13.809 -12.793 -11.794 1.00 74.00 290 GLY A C 1
ATOM 2353 O O . GLY A 1 290 ? -14.242 -11.975 -10.982 1.00 74.00 290 GLY A O 1
ATOM 2354 N N . TRP A 1 291 ? -13.930 -14.109 -11.631 1.00 78.00 291 TRP A N 1
ATOM 2355 C CA . TRP A 1 291 ? -14.412 -14.741 -10.407 1.00 78.00 291 TRP A CA 1
ATOM 2356 C C . TRP A 1 291 ? -13.247 -15.396 -9.675 1.00 78.00 291 TRP A C 1
ATOM 2358 O O . TRP A 1 291 ? -12.483 -16.152 -10.274 1.00 78.00 291 TRP A O 1
ATOM 2368 N N . GLN A 1 292 ? -13.170 -15.189 -8.364 1.00 82.12 292 GLN A N 1
ATOM 2369 C CA . GLN A 1 292 ? -12.260 -15.916 -7.487 1.00 82.12 292 GLN A CA 1
ATOM 2370 C C . GLN A 1 292 ? -13.050 -16.595 -6.367 1.00 82.12 292 GLN A C 1
ATOM 2372 O O . GLN A 1 292 ? -13.969 -16.028 -5.774 1.00 82.12 292 GLN A O 1
ATOM 2377 N N . VAL A 1 293 ? -12.688 -17.839 -6.062 1.00 77.75 293 VAL A N 1
ATOM 2378 C CA . VAL A 1 293 ? -13.282 -18.618 -4.972 1.00 77.75 293 VAL A CA 1
ATOM 2379 C C . VAL A 1 293 ? -12.160 -19.147 -4.094 1.00 77.75 293 VAL A C 1
ATOM 2381 O O . VAL A 1 293 ? -11.168 -19.670 -4.594 1.00 77.75 293 VAL A O 1
ATOM 2384 N N . SER A 1 294 ? -12.313 -19.026 -2.776 1.00 85.50 294 SER A N 1
ATOM 2385 C CA . SER A 1 294 ? -11.318 -19.492 -1.812 1.00 85.50 294 SER A CA 1
ATOM 2386 C C . SER A 1 294 ? -11.964 -20.211 -0.630 1.00 85.50 294 SER A C 1
ATOM 2388 O O . SER A 1 294 ? -13.025 -19.827 -0.130 1.00 85.50 294 SER A O 1
ATOM 2390 N N . TYR A 1 295 ? -11.280 -21.248 -0.154 1.00 85.06 295 TYR A N 1
ATOM 2391 C CA . TYR A 1 295 ? -11.570 -21.939 1.094 1.00 85.06 295 TYR A CA 1
ATOM 2392 C C . TYR A 1 295 ? -10.306 -21.965 1.952 1.00 85.06 295 TYR A C 1
ATOM 2394 O O . TYR A 1 295 ? -9.237 -22.358 1.488 1.00 85.06 295 TYR A O 1
ATOM 2402 N N . ARG A 1 296 ? -10.429 -21.563 3.219 1.00 80.12 296 ARG A N 1
ATOM 2403 C CA . ARG A 1 296 ? -9.342 -21.610 4.199 1.00 80.12 296 ARG A CA 1
ATOM 2404 C C . ARG A 1 296 ? -9.782 -22.393 5.427 1.00 80.12 296 ARG A C 1
ATOM 2406 O O . ARG A 1 296 ? -10.778 -22.049 6.064 1.00 80.12 296 ARG A O 1
ATOM 2413 N N . PHE A 1 297 ? -8.978 -23.390 5.782 1.00 80.88 297 PHE A N 1
ATOM 2414 C CA . PHE A 1 297 ? -9.050 -24.082 7.061 1.00 80.88 297 PHE A CA 1
ATOM 2415 C C . PHE A 1 297 ? -8.024 -23.473 8.028 1.00 80.88 297 PHE A C 1
ATOM 2417 O O . PHE A 1 297 ? -6.856 -23.328 7.670 1.00 80.88 297 PHE A O 1
ATOM 2424 N N . ARG A 1 298 ? -8.453 -23.068 9.224 1.00 75.25 298 ARG A N 1
ATOM 2425 C CA . ARG A 1 298 ? -7.583 -22.593 10.311 1.00 75.25 298 ARG A CA 1
ATOM 2426 C C . ARG A 1 298 ? -7.475 -23.708 11.349 1.00 75.25 298 ARG A C 1
ATOM 2428 O O . ARG A 1 298 ? -8.512 -24.229 11.746 1.00 75.25 298 ARG A O 1
ATOM 2435 N N . TYR A 1 299 ? -6.253 -24.074 11.727 1.00 66.25 299 TYR A N 1
ATOM 2436 C CA . TYR A 1 299 ? -5.956 -25.062 12.768 1.00 66.25 299 TYR A CA 1
ATOM 2437 C C . TYR A 1 299 ? -5.702 -24.394 14.122 1.00 66.25 299 TYR A C 1
ATOM 2439 O O . TYR A 1 299 ? -5.361 -23.187 14.128 1.00 66.25 299 TYR A O 1
#

Organism: NCBI:txid1429439